Protein AF-F9WCV9-F1 (afdb_monomer)

InterPro domains:
  IPR029157 Centrosomal CEP44 domain [PF15007] (30-137)

Foldseek 3Di:
DDDDDDPCPPVVVVVVVVVVVLLVVLVVVLVVLLVVLPNDCVVVDDPVCLLLLALVVLLSLLLSLLSSLVVLVVVCCVVDVLQDSPDPSLSNQQNLQVCCCPVPVDHQPDDSVVSNHSHCSVSSSVSSVVSNVSSVVPDDPPPPPPPPPPPVPPPDDDDDDDDDDDDPVVVVVVVVVVVVVVVVVVVVVVVVVVD

Sequence (195 aa):
MHLLPYFYSEYSLRMLGDAITVNKIVFSILQQKLHAVGFDAWDTISEADVYSGHPHCYALFMRSILYGFPDVAAALLRKYPWFCIGGGDEALASSVFRILFQEYGYKPKINTLQFRAKKFAHLKANICLDMFDLLKQSIPRGGYGRGKTNYKAGRNSSLPQYASRGTMDDVGKLLDLRLSNLENRRRTLNHTVRG

Organism: Trypanosoma congolense (strain IL3000) (NCBI:txid1068625)

Nearest PDB structures (foldseek):
  7pt5-assembly1_A  TM=8.410E-01  e=1.223E-02  Homo sapiens

Mean predicted aligned error: 16.32 Å

Radius of gyration: 24.18 Å; Cα contacts (8 Å, |Δi|>4): 119; chains: 1; bounding box: 78×55×66 Å

pLDDT: mean 76.28, std 20.25, range [33.47, 95.88]

Secondary structure (DSSP, 8-state):
------SSSHHHHHHHHHHHHHHHHHHHHHHHHHHHTT--GGGGS-HHHHHTT-HHHHHHHHHHHHHHSHHHHHHHHHH-TT--SSS-HHHHHHHHHHHHHHHH----SS-HHHHHSTT-HHHHHHHHHHHHHHHHHTS-TT--S---------S--------S---HHHHHHHHHHHHHHHHHHHHHHHHHT--

Structure (mmCIF, N/CA/C/O backbone):
data_AF-F9WCV9-F1
#
_entry.id   AF-F9WCV9-F1
#
loop_
_atom_site.group_PDB
_atom_site.id
_atom_site.type_symbol
_atom_site.label_atom_id
_atom_site.label_alt_id
_atom_site.label_comp_id
_atom_site.label_asym_id
_atom_site.label_entity_id
_atom_site.label_seq_id
_atom_site.pdbx_PDB_ins_code
_atom_site.Cartn_x
_atom_site.Cartn_y
_atom_site.Cartn_z
_atom_site.occupancy
_atom_site.B_iso_or_equiv
_atom_site.auth_seq_id
_atom_site.auth_comp_id
_atom_site.auth_asym_id
_atom_site.auth_atom_id
_atom_site.pdbx_PDB_model_num
ATOM 1 N N . MET A 1 1 ? 32.807 18.722 -40.863 1.00 35.66 1 MET A N 1
ATOM 2 C CA . MET A 1 1 ? 33.467 17.524 -40.306 1.00 35.66 1 MET A CA 1
ATOM 3 C C . MET A 1 1 ? 33.026 17.373 -38.863 1.00 35.66 1 MET A C 1
ATOM 5 O O . MET A 1 1 ? 33.295 18.251 -38.056 1.00 35.66 1 MET A O 1
ATOM 9 N N . HIS A 1 2 ? 32.257 16.318 -38.600 1.00 46.06 2 HIS A N 1
ATOM 10 C CA . HIS A 1 2 ? 31.877 15.848 -37.269 1.00 46.06 2 HIS A CA 1
ATOM 11 C C . HIS A 1 2 ? 33.114 15.472 -36.455 1.00 46.06 2 HIS A C 1
ATOM 13 O O . HIS A 1 2 ? 34.025 14.908 -37.046 1.00 46.06 2 HIS A O 1
ATOM 19 N N . LEU A 1 3 ? 33.093 15.712 -35.137 1.00 42.00 3 LEU A N 1
ATOM 20 C CA . LEU A 1 3 ? 33.667 14.842 -34.098 1.00 42.00 3 LEU A CA 1
ATOM 21 C C . LEU A 1 3 ? 33.378 15.432 -32.703 1.00 42.00 3 LEU A C 1
ATOM 23 O O . LEU A 1 3 ? 34.125 16.260 -32.200 1.00 42.00 3 LEU A O 1
ATOM 27 N N . LEU A 1 4 ? 32.304 14.965 -32.065 1.00 36.03 4 LEU A N 1
ATOM 28 C CA . LEU A 1 4 ? 32.253 14.809 -30.608 1.00 36.03 4 LEU A CA 1
ATOM 29 C C . LEU A 1 4 ? 31.475 13.527 -30.303 1.00 36.03 4 LEU A C 1
ATOM 31 O O . LEU A 1 4 ? 30.244 13.557 -30.257 1.00 36.03 4 LEU A O 1
ATOM 35 N N . PRO A 1 5 ? 32.157 12.387 -30.132 1.00 52.00 5 PRO A N 1
ATOM 36 C CA . PRO A 1 5 ? 31.527 11.196 -29.610 1.00 52.00 5 PRO A CA 1
ATOM 37 C C . PRO A 1 5 ? 31.983 10.958 -28.153 1.00 52.00 5 PRO A C 1
ATOM 39 O O . PRO A 1 5 ? 33.123 11.227 -27.789 1.00 52.00 5 PRO A O 1
ATOM 42 N N . TYR A 1 6 ? 31.074 10.428 -27.332 1.00 43.56 6 TYR A N 1
ATOM 43 C CA . TYR A 1 6 ? 31.341 9.798 -26.027 1.00 43.56 6 TYR A CA 1
ATOM 44 C C . TYR A 1 6 ? 31.719 10.687 -24.825 1.00 43.56 6 TYR A C 1
ATOM 46 O O . TYR A 1 6 ? 32.795 10.557 -24.258 1.00 43.56 6 TYR A O 1
ATOM 54 N N . PHE A 1 7 ? 30.764 11.464 -24.304 1.00 39.28 7 PHE A N 1
ATOM 55 C CA . PHE A 1 7 ? 30.769 11.867 -22.880 1.00 39.28 7 PHE A CA 1
ATOM 56 C C . PHE A 1 7 ? 29.485 11.476 -22.127 1.00 39.28 7 PHE A C 1
ATOM 58 O O . PHE A 1 7 ? 29.200 11.992 -21.052 1.00 39.28 7 PHE A O 1
ATOM 65 N N . TYR A 1 8 ? 28.706 10.534 -22.669 1.00 46.03 8 TYR A N 1
ATOM 66 C CA . TYR A 1 8 ? 27.446 10.080 -22.061 1.00 46.03 8 TYR A CA 1
ATOM 67 C C . TYR A 1 8 ? 27.512 8.699 -21.383 1.00 46.03 8 TYR A C 1
ATOM 69 O O . TYR A 1 8 ? 26.492 8.218 -20.901 1.00 46.03 8 TYR A O 1
ATOM 77 N N . SER A 1 9 ? 28.680 8.047 -21.322 1.00 53.81 9 SER A N 1
ATOM 78 C CA . SER A 1 9 ? 28.742 6.618 -20.968 1.00 53.81 9 SER A CA 1
ATOM 79 C C . SER A 1 9 ? 28.932 6.343 -19.467 1.00 53.81 9 SER A C 1
ATOM 81 O O . SER A 1 9 ? 28.134 5.628 -18.873 1.00 53.81 9 SER A O 1
ATOM 83 N N . GLU A 1 10 ? 29.909 6.944 -18.782 1.00 42.50 10 GLU A N 1
ATOM 84 C CA . GLU A 1 10 ? 30.238 6.495 -17.413 1.00 42.50 10 GLU A CA 1
ATOM 85 C C . GLU A 1 10 ? 29.375 7.112 -16.304 1.00 42.50 10 GLU A C 1
ATOM 87 O O . GLU A 1 10 ? 28.982 6.413 -15.371 1.00 42.50 10 GLU A O 1
ATOM 92 N N . TYR A 1 11 ? 29.024 8.397 -16.402 1.00 44.81 11 TYR A N 1
ATOM 93 C CA . TYR A 1 11 ? 28.158 9.047 -15.410 1.00 44.81 11 TYR A CA 1
ATOM 94 C C . TYR A 1 11 ? 26.730 8.505 -15.457 1.00 44.81 11 TYR A C 1
ATOM 96 O O . TYR A 1 11 ? 26.113 8.308 -14.414 1.00 44.81 11 TYR A O 1
ATOM 104 N N . SER A 1 12 ? 26.218 8.213 -16.657 1.00 49.91 12 SER A N 1
ATOM 105 C CA . SER A 1 12 ? 24.895 7.610 -16.814 1.00 49.91 12 SER A CA 1
ATOM 106 C C . SER A 1 12 ? 24.874 6.192 -16.244 1.00 49.91 12 SER A C 1
ATOM 108 O O . SER A 1 12 ? 23.959 5.874 -15.495 1.00 49.91 12 SER A O 1
ATOM 110 N N . LEU A 1 13 ? 25.914 5.381 -16.486 1.00 49.03 13 LEU A N 1
ATOM 111 C CA . LEU A 1 13 ? 26.029 4.022 -15.941 1.00 49.03 13 LEU A CA 1
ATOM 112 C C . LEU A 1 13 ? 26.216 3.987 -14.418 1.00 49.03 13 LEU A C 1
ATOM 114 O O . LEU A 1 13 ? 25.624 3.127 -13.770 1.00 49.03 13 LEU A O 1
ATOM 118 N N . ARG A 1 14 ? 26.978 4.919 -13.828 1.00 51.25 14 ARG A N 1
ATOM 119 C CA . ARG A 1 14 ? 27.101 5.037 -12.361 1.00 51.25 14 ARG A CA 1
ATOM 120 C C . ARG A 1 14 ? 25.789 5.475 -11.720 1.00 51.25 14 ARG A C 1
ATOM 122 O O . ARG A 1 14 ? 25.336 4.821 -10.795 1.00 51.25 14 ARG A O 1
ATOM 129 N N . MET A 1 15 ? 25.115 6.480 -12.281 1.00 50.50 15 MET A N 1
ATOM 130 C CA . MET A 1 15 ? 23.785 6.906 -11.821 1.00 50.50 15 MET A CA 1
ATOM 131 C C . MET A 1 15 ? 22.734 5.797 -11.993 1.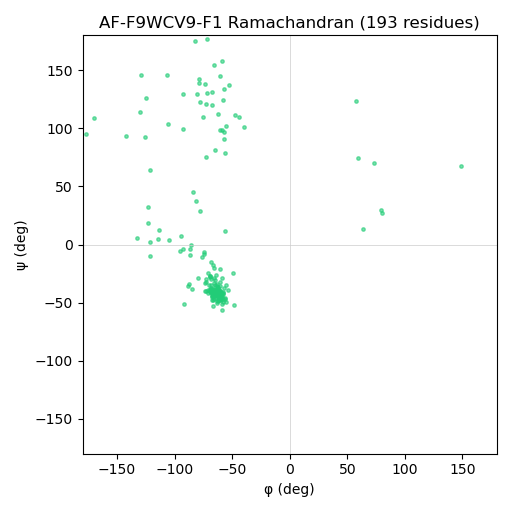00 50.50 15 MET A C 1
ATOM 133 O O . MET A 1 15 ? 21.843 5.654 -11.157 1.00 50.50 15 MET A O 1
ATOM 137 N N . LEU A 1 16 ? 22.846 4.979 -13.048 1.00 54.47 16 LEU A N 1
ATOM 138 C CA . LEU A 1 16 ? 22.013 3.792 -13.248 1.00 54.47 16 LEU A CA 1
ATOM 139 C C . LEU A 1 16 ? 22.322 2.716 -12.195 1.00 54.47 16 LEU A C 1
ATOM 141 O O . LEU A 1 16 ? 21.401 2.139 -11.624 1.00 54.47 16 LEU A O 1
ATOM 145 N N . GLY A 1 17 ? 23.604 2.468 -11.913 1.00 57.41 17 GLY A N 1
ATOM 146 C CA . GLY A 1 17 ? 24.070 1.535 -10.885 1.00 57.41 17 GLY A CA 1
ATOM 147 C C . GLY A 1 17 ? 23.635 1.945 -9.479 1.00 57.41 17 GLY A C 1
ATOM 148 O O . GLY A 1 17 ? 23.141 1.110 -8.718 1.00 57.41 17 GLY A O 1
ATOM 149 N N . ASP A 1 18 ? 23.709 3.236 -9.168 1.00 59.69 18 ASP A N 1
ATOM 150 C CA . ASP A 1 18 ? 23.245 3.815 -7.909 1.00 59.69 18 ASP A CA 1
ATOM 151 C C . ASP A 1 18 ? 21.720 3.716 -7.798 1.00 59.69 18 ASP A C 1
ATOM 153 O O . ASP A 1 18 ? 21.201 3.261 -6.780 1.00 59.69 18 ASP A O 1
ATOM 157 N N . ALA A 1 19 ? 20.978 4.025 -8.867 1.00 59.12 19 ALA A N 1
ATOM 158 C CA . ALA A 1 19 ? 19.522 3.885 -8.891 1.00 59.12 19 ALA A CA 1
ATOM 159 C C . ALA A 1 19 ? 19.061 2.422 -8.736 1.00 59.12 19 ALA A C 1
ATOM 161 O O . ALA A 1 19 ? 18.084 2.147 -8.034 1.00 59.12 19 ALA A O 1
ATOM 162 N N . ILE A 1 20 ? 19.764 1.466 -9.352 1.00 65.06 20 ILE A N 1
ATOM 163 C CA . ILE A 1 20 ? 19.496 0.028 -9.194 1.00 65.06 20 ILE A CA 1
ATOM 164 C C . ILE A 1 20 ? 19.788 -0.412 -7.754 1.00 65.06 20 ILE A C 1
ATOM 166 O O . ILE A 1 20 ? 18.984 -1.127 -7.154 1.00 65.06 20 ILE A O 1
ATOM 170 N N . THR A 1 21 ? 20.896 0.045 -7.171 1.00 65.25 21 THR A N 1
ATOM 171 C CA . THR A 1 21 ? 21.290 -0.292 -5.795 1.00 65.25 21 THR A CA 1
ATOM 172 C C . THR A 1 21 ? 20.306 0.282 -4.775 1.00 65.25 21 THR A C 1
ATOM 174 O O . THR A 1 21 ? 19.831 -0.441 -3.899 1.00 65.25 21 THR A O 1
ATOM 177 N N . VAL A 1 22 ? 19.897 1.541 -4.941 1.00 65.12 22 VAL A N 1
ATOM 178 C CA . VAL A 1 22 ? 18.872 2.191 -4.109 1.00 65.12 22 VAL A CA 1
ATOM 179 C C . VAL A 1 22 ? 17.532 1.455 -4.210 1.00 65.12 22 VAL A C 1
ATOM 181 O O . VAL A 1 22 ? 16.878 1.227 -3.193 1.00 65.12 22 VAL A O 1
ATOM 184 N N . ASN A 1 23 ? 17.136 1.006 -5.404 1.00 73.69 23 ASN A N 1
ATOM 185 C CA . ASN A 1 23 ? 15.920 0.207 -5.579 1.00 73.69 23 ASN A CA 1
ATOM 186 C C . ASN A 1 23 ? 15.976 -1.141 -4.857 1.00 73.69 23 ASN A C 1
ATOM 188 O O . ASN A 1 23 ? 14.980 -1.551 -4.259 1.00 73.69 23 ASN A O 1
ATOM 192 N N . LYS A 1 24 ? 17.132 -1.811 -4.863 1.00 79.81 24 LYS A N 1
ATOM 193 C CA . LYS A 1 24 ? 17.327 -3.067 -4.129 1.00 79.81 24 LYS A CA 1
ATOM 194 C C . LYS A 1 24 ? 17.268 -2.867 -2.615 1.00 79.81 24 LYS A C 1
ATOM 196 O O . LYS A 1 24 ? 16.629 -3.663 -1.935 1.00 79.81 24 LYS A O 1
ATOM 201 N N . ILE A 1 25 ? 17.865 -1.793 -2.093 1.00 84.00 25 ILE A N 1
ATOM 202 C CA . ILE A 1 25 ? 17.813 -1.465 -0.658 1.00 84.00 25 ILE A CA 1
ATOM 203 C C . ILE A 1 25 ? 16.369 -1.194 -0.221 1.00 84.00 25 ILE A C 1
ATOM 205 O O . ILE A 1 25 ? 15.891 -1.804 0.734 1.00 84.00 25 ILE A O 1
ATOM 209 N N . VAL A 1 26 ? 15.651 -0.330 -0.945 1.00 86.69 26 VAL A N 1
ATOM 210 C CA . VAL A 1 26 ? 14.244 -0.008 -0.651 1.00 86.69 26 VAL A CA 1
ATOM 211 C C . VAL A 1 26 ? 13.377 -1.264 -0.683 1.00 86.69 26 VAL A C 1
ATOM 213 O O . VAL A 1 26 ? 12.543 -1.459 0.202 1.00 86.69 26 VAL A O 1
ATOM 216 N N . PHE A 1 27 ? 13.590 -2.139 -1.667 1.00 86.19 27 PHE A N 1
ATOM 217 C CA . PHE A 1 27 ? 12.846 -3.387 -1.755 1.00 86.19 27 PHE A CA 1
ATOM 218 C C . PHE A 1 27 ? 13.176 -4.357 -0.613 1.00 86.19 27 PHE A C 1
ATOM 220 O O . PHE A 1 27 ? 12.259 -4.921 -0.031 1.00 86.19 27 PHE A O 1
ATOM 227 N N . SER A 1 28 ? 14.447 -4.490 -0.227 1.00 88.12 28 SER A N 1
ATOM 228 C CA . SER A 1 28 ? 14.854 -5.319 0.917 1.00 88.12 28 SER A CA 1
ATOM 229 C C . SER A 1 28 ? 14.178 -4.867 2.218 1.00 88.12 28 SER A C 1
ATOM 231 O O . SER A 1 28 ? 13.605 -5.679 2.947 1.00 88.12 28 SER A O 1
ATOM 233 N N . ILE A 1 29 ? 14.137 -3.554 2.470 1.00 91.00 29 ILE A N 1
ATOM 234 C CA . ILE A 1 29 ? 13.427 -2.986 3.627 1.00 91.00 29 ILE A CA 1
ATOM 235 C C . ILE A 1 29 ? 11.924 -3.282 3.531 1.00 91.00 29 ILE A C 1
ATOM 237 O O . ILE A 1 29 ? 11.297 -3.664 4.521 1.00 91.00 29 ILE A O 1
ATOM 241 N N . LEU A 1 30 ? 11.331 -3.128 2.343 1.00 91.75 30 LEU A N 1
ATOM 242 C CA . LEU A 1 30 ? 9.914 -3.411 2.128 1.00 91.75 30 LEU A CA 1
ATOM 243 C C . LEU A 1 30 ? 9.597 -4.887 2.378 1.00 91.75 30 LEU A C 1
ATOM 245 O O . LEU A 1 30 ? 8.629 -5.182 3.069 1.00 91.75 30 LEU A O 1
ATOM 249 N N . GLN A 1 31 ? 10.433 -5.800 1.892 1.00 91.12 31 GLN A N 1
ATOM 250 C CA . GLN A 1 31 ? 10.301 -7.236 2.110 1.00 91.12 31 GLN A CA 1
ATOM 251 C C . GLN A 1 31 ? 10.371 -7.593 3.600 1.00 91.12 31 GLN A C 1
ATOM 253 O O . GLN A 1 31 ? 9.529 -8.348 4.081 1.00 91.12 31 GLN A O 1
ATOM 258 N N . GLN A 1 32 ? 11.302 -7.003 4.359 1.00 91.25 32 GLN A N 1
ATOM 259 C CA . GLN A 1 32 ? 11.374 -7.191 5.814 1.00 91.25 32 GLN A CA 1
ATOM 260 C C . GLN A 1 32 ? 10.092 -6.729 6.520 1.00 91.25 32 GLN A C 1
ATOM 262 O O . GLN A 1 32 ? 9.566 -7.433 7.384 1.00 91.25 32 GLN A O 1
ATOM 267 N N . LYS A 1 33 ? 9.560 -5.561 6.143 1.00 92.12 33 LYS A N 1
ATOM 268 C CA . LYS A 1 33 ? 8.309 -5.041 6.712 1.00 92.12 33 LYS A CA 1
ATOM 269 C C . LYS A 1 33 ? 7.102 -5.889 6.322 1.00 92.12 33 LYS A C 1
ATOM 271 O O . LYS A 1 33 ? 6.268 -6.162 7.177 1.00 92.12 33 LYS A O 1
ATOM 276 N N . LEU A 1 34 ? 7.029 -6.339 5.070 1.00 92.19 34 LEU A N 1
ATOM 277 C CA . LEU A 1 34 ? 5.986 -7.242 4.580 1.00 92.19 34 LEU A CA 1
ATOM 278 C C . LEU A 1 34 ? 6.011 -8.578 5.323 1.00 92.19 34 LEU A C 1
ATOM 280 O O . LEU A 1 34 ? 4.970 -9.053 5.766 1.00 92.19 34 LEU A O 1
ATOM 284 N N . HIS A 1 35 ? 7.195 -9.139 5.556 1.00 90.69 35 HIS A N 1
ATOM 285 C CA . HIS A 1 35 ? 7.345 -10.328 6.387 1.00 90.69 35 HIS A CA 1
ATOM 286 C C . HIS A 1 35 ? 6.874 -10.075 7.830 1.00 90.69 35 HIS A C 1
ATOM 288 O O . HIS A 1 35 ? 6.205 -10.918 8.423 1.00 90.69 35 HIS A O 1
ATOM 294 N N . ALA A 1 36 ? 7.154 -8.894 8.396 1.00 89.06 36 ALA A N 1
ATOM 295 C CA . ALA A 1 36 ? 6.700 -8.534 9.742 1.00 89.06 36 ALA A CA 1
ATOM 296 C C . ALA A 1 36 ? 5.166 -8.443 9.876 1.00 89.06 36 ALA A C 1
ATOM 298 O O . ALA A 1 36 ? 4.651 -8.662 10.970 1.00 89.06 36 ALA A O 1
ATOM 299 N N . VAL A 1 37 ? 4.442 -8.156 8.788 1.00 89.81 37 VAL A N 1
ATOM 300 C CA . VAL A 1 37 ? 2.964 -8.196 8.741 1.00 89.81 37 VAL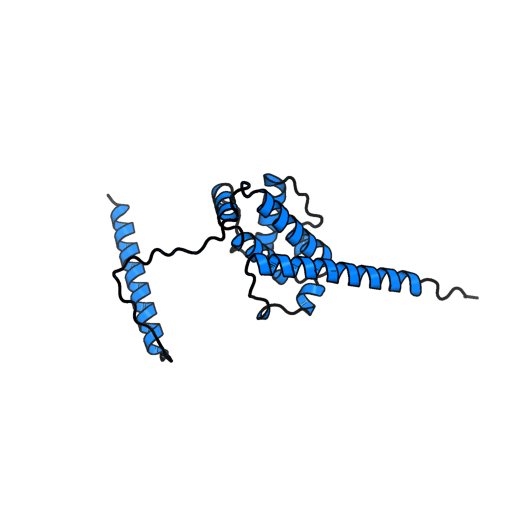 A CA 1
ATOM 301 C C . VAL A 1 37 ? 2.405 -9.526 8.231 1.00 89.81 37 VAL A C 1
ATOM 303 O O . VAL A 1 37 ? 1.196 -9.648 8.064 1.00 89.81 37 VAL A O 1
ATOM 306 N N . GLY A 1 38 ? 3.258 -10.534 8.024 1.00 88.69 38 GLY A N 1
ATOM 307 C CA . GLY A 1 38 ? 2.843 -11.885 7.646 1.00 88.69 38 GLY A CA 1
ATOM 308 C C . GLY A 1 38 ? 2.528 -12.066 6.162 1.00 88.69 38 GLY A C 1
ATOM 309 O O . GLY A 1 38 ? 1.725 -12.926 5.824 1.00 88.69 38 GLY A O 1
ATOM 310 N N . PHE A 1 39 ? 3.127 -11.270 5.272 1.00 90.31 39 PHE A N 1
ATOM 311 C CA . PHE A 1 39 ? 2.968 -11.469 3.833 1.00 90.31 39 PHE A CA 1
ATOM 312 C C . PHE A 1 39 ? 3.633 -12.774 3.366 1.00 90.31 39 PHE A C 1
ATOM 314 O O . PHE A 1 39 ? 4.850 -12.935 3.495 1.00 90.31 39 PHE A O 1
ATOM 321 N N . ASP A 1 40 ? 2.831 -13.670 2.793 1.00 87.00 40 ASP A N 1
ATOM 322 C CA . ASP A 1 40 ? 3.199 -15.032 2.392 1.00 87.00 40 ASP A CA 1
ATOM 323 C C . ASP A 1 40 ? 2.994 -15.319 0.894 1.00 87.00 40 ASP A C 1
ATOM 325 O O . ASP A 1 40 ? 3.498 -16.314 0.383 1.00 87.00 40 ASP A O 1
ATOM 329 N N . ALA A 1 41 ? 2.338 -14.426 0.149 1.00 85.75 41 ALA A N 1
ATOM 330 C CA . ALA A 1 41 ? 2.015 -14.623 -1.266 1.00 85.75 41 ALA A CA 1
ATOM 331 C C . ALA A 1 41 ? 3.200 -14.379 -2.229 1.00 85.75 41 ALA A C 1
ATOM 333 O O . ALA A 1 41 ? 2.994 -13.996 -3.385 1.00 85.75 41 ALA A O 1
ATOM 334 N N . TRP A 1 42 ? 4.439 -14.596 -1.780 1.00 85.94 42 TRP A N 1
ATOM 335 C CA . TRP A 1 42 ? 5.642 -14.436 -2.606 1.00 85.94 42 TRP A CA 1
ATOM 336 C C . TRP A 1 42 ? 5.635 -15.362 -3.827 1.00 85.94 42 TRP A C 1
ATOM 338 O O . TRP A 1 42 ? 6.063 -14.941 -4.894 1.00 85.94 42 TRP A O 1
ATOM 348 N N . ASP A 1 43 ? 5.044 -16.554 -3.714 1.00 85.88 43 ASP A N 1
ATOM 349 C CA . ASP A 1 43 ? 4.929 -17.519 -4.820 1.00 85.88 43 ASP A CA 1
ATOM 350 C C . ASP A 1 43 ? 4.022 -17.034 -5.964 1.00 85.88 43 ASP A C 1
ATOM 352 O O . ASP A 1 43 ? 4.072 -17.552 -7.078 1.00 85.88 43 ASP A O 1
ATOM 356 N N . THR A 1 44 ? 3.180 -16.029 -5.703 1.00 84.56 44 THR A N 1
ATOM 357 C CA . THR A 1 44 ? 2.262 -15.454 -6.701 1.00 84.56 44 THR A CA 1
ATOM 358 C C . THR A 1 44 ? 2.854 -14.251 -7.434 1.00 84.56 44 THR A C 1
ATOM 360 O O . THR A 1 44 ? 2.223 -13.707 -8.341 1.00 84.56 44 THR A O 1
ATOM 363 N N . ILE A 1 45 ? 4.058 -13.815 -7.047 1.00 88.56 45 ILE A N 1
ATOM 364 C CA . ILE A 1 45 ? 4.694 -12.601 -7.549 1.00 88.56 45 ILE A CA 1
ATOM 365 C C . ILE A 1 45 ? 6.075 -12.930 -8.117 1.00 88.56 45 ILE A C 1
ATOM 367 O O . ILE A 1 45 ? 6.944 -13.450 -7.426 1.00 88.56 45 ILE A O 1
ATOM 371 N N . SER A 1 46 ? 6.315 -12.538 -9.368 1.00 88.00 46 SER A N 1
ATOM 372 C CA . SER A 1 46 ? 7.652 -12.596 -9.958 1.00 88.00 46 SER A CA 1
ATOM 373 C C . SER A 1 46 ? 8.515 -11.419 -9.499 1.00 88.00 46 SER A C 1
ATOM 375 O O . SER A 1 46 ? 8.071 -10.268 -9.498 1.00 88.00 46 SER A O 1
ATOM 377 N N . GLU A 1 47 ? 9.788 -11.681 -9.201 1.00 86.44 47 GLU A N 1
ATOM 378 C CA . GLU A 1 47 ? 10.798 -10.649 -8.935 1.00 86.44 47 GLU A CA 1
ATOM 379 C C . GLU A 1 47 ? 10.870 -9.621 -10.084 1.00 86.44 47 GLU A C 1
ATOM 381 O O . GLU A 1 47 ? 10.938 -8.410 -9.852 1.00 86.44 47 GLU A O 1
ATOM 386 N N . ALA A 1 48 ? 10.747 -10.082 -11.334 1.00 87.19 48 ALA A N 1
ATOM 387 C CA . ALA A 1 48 ? 10.729 -9.215 -12.511 1.00 87.19 48 ALA A CA 1
ATOM 388 C C . ALA A 1 48 ? 9.505 -8.280 -12.538 1.00 87.19 48 ALA A C 1
ATOM 390 O O . ALA A 1 48 ? 9.616 -7.115 -12.931 1.00 87.19 48 ALA A O 1
ATOM 391 N N . ASP A 1 49 ? 8.340 -8.749 -12.083 1.00 88.19 49 ASP A N 1
ATOM 392 C CA . ASP A 1 49 ? 7.131 -7.924 -11.992 1.00 88.19 49 ASP A CA 1
ATOM 393 C C . ASP A 1 49 ? 7.253 -6.863 -10.897 1.00 88.19 49 ASP A C 1
ATOM 395 O O . ASP A 1 49 ? 6.804 -5.726 -11.072 1.00 88.19 49 ASP A O 1
ATOM 399 N N . VAL A 1 50 ? 7.935 -7.185 -9.799 1.00 88.69 50 VAL A N 1
ATOM 400 C CA . VAL A 1 50 ? 8.211 -6.207 -8.746 1.00 88.69 50 VAL A CA 1
ATOM 401 C C . VAL A 1 50 ? 9.156 -5.122 -9.246 1.00 88.69 50 VAL A C 1
ATOM 403 O O . VAL A 1 50 ? 8.812 -3.940 -9.182 1.00 88.69 50 VAL A O 1
ATOM 406 N N . TYR A 1 51 ? 10.308 -5.490 -9.810 1.00 88.19 51 TYR A N 1
ATOM 407 C CA . TYR A 1 51 ? 11.280 -4.500 -10.287 1.00 88.19 51 TYR A CA 1
ATOM 408 C C . TYR A 1 51 ? 10.792 -3.705 -11.499 1.00 88.19 51 TYR A C 1
ATOM 410 O O . TYR A 1 51 ? 11.123 -2.525 -11.626 1.00 88.19 51 TYR A O 1
ATOM 418 N N . SER A 1 52 ? 9.946 -4.294 -12.348 1.00 87.62 52 SER A N 1
ATOM 419 C CA . SER A 1 52 ? 9.262 -3.556 -13.417 1.00 87.62 52 SER A CA 1
ATOM 420 C C . SER A 1 52 ? 8.127 -2.671 -12.899 1.00 87.62 52 SER A C 1
ATOM 422 O O . SER A 1 52 ? 7.562 -1.883 -13.646 1.00 87.62 52 SER A O 1
ATOM 424 N N . GLY A 1 53 ? 7.772 -2.727 -11.617 1.00 89.00 53 GLY A N 1
ATOM 425 C CA . GLY A 1 53 ? 6.772 -1.828 -11.063 1.00 89.00 53 GLY A CA 1
ATOM 426 C C . GLY A 1 53 ? 5.340 -2.245 -11.379 1.00 89.00 53 GLY A C 1
ATOM 427 O O . GLY A 1 53 ? 4.487 -1.363 -11.509 1.00 89.00 53 GLY A O 1
ATOM 428 N N . HIS A 1 54 ? 5.050 -3.535 -11.544 1.00 93.19 54 HIS A N 1
ATOM 429 C CA . HIS A 1 54 ? 3.711 -4.021 -11.866 1.00 93.19 54 HIS A CA 1
ATOM 430 C C . HIS A 1 54 ? 2.691 -3.589 -10.792 1.00 93.19 54 HIS A C 1
ATOM 432 O O . HIS A 1 54 ? 2.893 -3.879 -9.614 1.00 93.19 54 HIS A O 1
ATOM 438 N N . PRO A 1 55 ? 1.589 -2.889 -11.141 1.00 93.00 55 PRO A N 1
ATOM 439 C CA . PRO A 1 55 ? 0.652 -2.327 -10.155 1.00 93.00 55 PRO A CA 1
ATOM 440 C C . PRO A 1 55 ? 0.071 -3.376 -9.201 1.00 93.00 55 PRO A C 1
ATOM 442 O O . PRO A 1 55 ? -0.066 -3.101 -8.012 1.00 93.00 55 PRO A O 1
ATOM 445 N N . HIS A 1 56 ? -0.203 -4.577 -9.715 1.00 93.69 56 HIS A N 1
ATOM 446 C CA . HIS A 1 56 ? -0.747 -5.687 -8.936 1.00 93.69 56 HIS A CA 1
ATOM 447 C C . HIS A 1 56 ? 0.111 -6.050 -7.715 1.00 93.69 56 HIS A C 1
ATOM 449 O O . HIS A 1 56 ? -0.415 -6.150 -6.610 1.00 93.69 56 HIS A O 1
ATOM 455 N N . CYS A 1 57 ? 1.435 -6.149 -7.873 1.00 94.12 57 CYS A N 1
ATOM 456 C CA . CYS A 1 57 ? 2.344 -6.501 -6.778 1.00 94.12 57 CYS A CA 1
ATOM 457 C C . CYS A 1 57 ? 2.245 -5.494 -5.628 1.00 94.12 57 CYS A C 1
ATOM 459 O O . CYS A 1 57 ? 2.077 -5.862 -4.470 1.00 94.12 57 CYS A O 1
ATOM 461 N N . TYR A 1 58 ? 2.260 -4.201 -5.951 1.00 94.75 58 TYR A N 1
ATOM 462 C CA . TYR A 1 58 ? 2.176 -3.146 -4.941 1.00 94.75 58 TYR A CA 1
ATOM 463 C C . TYR A 1 58 ? 0.782 -3.023 -4.328 1.00 94.75 58 TYR A C 1
ATOM 465 O O . TYR A 1 58 ? 0.664 -2.668 -3.159 1.00 94.75 58 TYR A O 1
ATOM 473 N N . ALA A 1 59 ? -0.272 -3.354 -5.074 1.00 95.19 59 ALA A N 1
ATOM 474 C CA . ALA A 1 59 ? -1.611 -3.463 -4.512 1.00 95.19 59 ALA A CA 1
ATOM 475 C C . ALA A 1 59 ? -1.701 -4.628 -3.510 1.00 95.19 59 ALA A C 1
ATOM 477 O O . ALA A 1 59 ? -2.249 -4.454 -2.423 1.00 95.19 59 ALA A O 1
ATOM 478 N N . LEU A 1 60 ? -1.111 -5.790 -3.815 1.00 94.44 60 LEU A N 1
ATOM 479 C CA . LEU A 1 60 ? -0.995 -6.902 -2.862 1.00 94.44 60 LEU A CA 1
ATOM 480 C C . LEU A 1 60 ? -0.213 -6.495 -1.609 1.00 94.44 60 LEU A C 1
ATOM 482 O O . LEU A 1 60 ? -0.660 -6.775 -0.496 1.00 94.44 60 LEU A O 1
ATOM 486 N N . PHE A 1 61 ? 0.894 -5.765 -1.763 1.00 95.56 61 PHE A N 1
ATOM 487 C CA . PHE A 1 61 ? 1.657 -5.240 -0.629 1.00 95.56 61 PHE A CA 1
ATOM 488 C C . PHE A 1 61 ? 0.808 -4.308 0.244 1.00 95.56 61 PHE A C 1
ATOM 490 O O . PHE A 1 61 ? 0.761 -4.491 1.457 1.00 95.56 61 PHE A O 1
ATOM 497 N N . MET A 1 62 ? 0.066 -3.368 -0.353 1.00 95.88 62 MET A N 1
ATOM 498 C CA . MET A 1 62 ? -0.844 -2.480 0.384 1.00 95.88 62 MET A CA 1
ATOM 499 C C . MET A 1 62 ? -1.929 -3.249 1.144 1.00 95.88 62 MET A C 1
ATOM 501 O O . MET A 1 62 ? -2.187 -2.937 2.306 1.00 95.88 62 MET A O 1
ATOM 505 N N . ARG A 1 63 ? -2.550 -4.267 0.527 1.00 94.81 63 ARG A N 1
ATOM 506 C CA . ARG A 1 63 ? -3.543 -5.119 1.212 1.00 94.81 63 ARG A CA 1
ATOM 507 C C . ARG A 1 63 ? -2.926 -5.822 2.410 1.00 94.81 63 ARG A C 1
ATOM 509 O O . ARG A 1 63 ? -3.491 -5.791 3.495 1.00 94.81 63 ARG A O 1
ATOM 516 N N . SER A 1 64 ? -1.749 -6.398 2.218 1.00 94.31 64 SER A N 1
ATOM 517 C CA . SER A 1 64 ? -1.039 -7.148 3.255 1.00 94.31 64 SER A CA 1
ATOM 518 C C . SER A 1 64 ? -0.644 -6.255 4.424 1.00 94.31 64 SER A C 1
ATOM 520 O O . SER A 1 64 ? -0.838 -6.621 5.577 1.00 94.31 64 SER A O 1
ATOM 522 N N . ILE A 1 65 ? -0.188 -5.034 4.135 1.00 95.38 65 ILE A N 1
ATOM 523 C CA . IL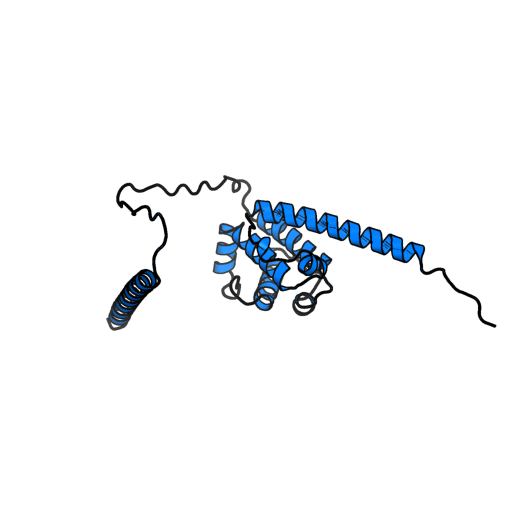E A 1 65 ? 0.075 -4.015 5.153 1.00 95.38 65 ILE A CA 1
ATOM 524 C C . ILE A 1 65 ? -1.207 -3.690 5.933 1.00 95.38 65 ILE A C 1
ATOM 526 O O . ILE A 1 65 ? -1.179 -3.696 7.158 1.00 95.38 65 ILE A O 1
ATOM 530 N N . LEU A 1 66 ? -2.341 -3.459 5.261 1.00 94.38 66 LEU A N 1
ATOM 531 C CA . LEU A 1 66 ? -3.617 -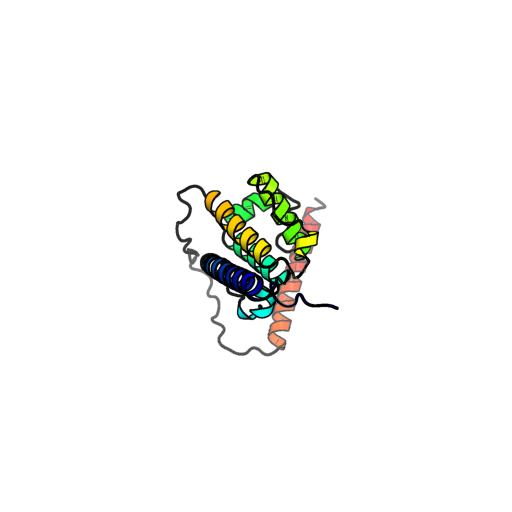3.190 5.942 1.00 94.38 66 LEU A CA 1
ATOM 532 C C . LEU A 1 66 ? -4.075 -4.366 6.808 1.00 94.38 66 LEU A C 1
ATOM 534 O O . LEU A 1 66 ? -4.515 -4.152 7.935 1.00 94.38 66 LEU A O 1
ATOM 538 N N . TYR A 1 67 ? -3.949 -5.597 6.311 1.00 92.50 67 TYR A N 1
ATOM 539 C CA . TYR A 1 67 ? -4.279 -6.800 7.078 1.00 92.50 67 TYR A CA 1
ATOM 540 C C . TYR A 1 67 ? -3.347 -7.016 8.273 1.00 92.50 67 TYR A C 1
ATOM 542 O O . TYR A 1 67 ? -3.791 -7.529 9.297 1.00 92.50 67 TYR A O 1
ATOM 550 N N . GLY A 1 68 ? -2.099 -6.554 8.183 1.00 91.62 68 GLY A N 1
ATOM 551 C CA . GLY A 1 68 ? -1.151 -6.522 9.293 1.00 91.62 68 GLY A CA 1
ATOM 552 C C . GLY A 1 68 ? -1.527 -5.574 10.433 1.00 91.62 68 GLY A C 1
ATOM 553 O O . GLY A 1 68 ? -1.051 -5.749 11.554 1.00 91.62 68 GLY A O 1
ATOM 554 N N . PHE A 1 69 ? -2.399 -4.594 10.176 1.00 91.88 69 PHE A N 1
ATOM 555 C CA . PHE A 1 69 ? -2.891 -3.632 11.166 1.00 91.88 69 PHE A CA 1
ATOM 556 C C . PHE A 1 69 ? -4.424 -3.700 11.280 1.00 91.88 69 PHE A C 1
ATOM 558 O O . PHE A 1 69 ? -5.108 -2.719 10.972 1.00 91.88 69 PHE A O 1
ATOM 565 N N . PRO A 1 70 ? -4.994 -4.837 11.724 1.00 91.31 70 PRO A N 1
ATOM 566 C CA . PRO A 1 70 ? -6.428 -5.102 11.618 1.00 91.31 70 PRO A CA 1
ATOM 567 C C . PRO A 1 70 ? -7.284 -4.101 12.402 1.00 91.31 70 PRO A C 1
ATOM 569 O O . PRO A 1 70 ? -8.329 -3.683 11.909 1.00 91.31 70 PRO A O 1
ATOM 572 N N . ASP A 1 71 ? -6.836 -3.664 13.581 1.00 91.38 71 ASP A N 1
ATOM 573 C CA . ASP A 1 71 ? -7.572 -2.695 14.401 1.00 91.38 71 ASP A CA 1
ATOM 574 C C . ASP A 1 71 ? -7.633 -1.314 13.738 1.00 91.38 71 ASP A C 1
ATOM 576 O O . ASP A 1 71 ? -8.696 -0.691 13.676 1.00 91.38 71 ASP A O 1
ATOM 580 N N . VAL A 1 72 ? -6.503 -0.862 13.181 1.00 92.19 72 VAL A N 1
ATOM 581 C CA . VAL A 1 72 ? -6.411 0.407 12.450 1.00 92.19 72 VAL A CA 1
ATOM 582 C C . VAL A 1 72 ? -7.240 0.325 11.171 1.00 92.19 72 VAL A C 1
ATOM 584 O O . VAL A 1 72 ? -8.070 1.194 10.918 1.00 92.19 72 VAL A O 1
ATOM 587 N N . ALA A 1 73 ? -7.090 -0.749 10.392 1.00 91.88 73 ALA A N 1
ATOM 588 C CA . ALA A 1 73 ? -7.862 -0.964 9.174 1.00 91.88 73 ALA A CA 1
ATOM 589 C C . ALA A 1 73 ? -9.373 -1.015 9.455 1.00 91.88 73 ALA A C 1
ATOM 591 O O . ALA A 1 73 ? -10.153 -0.394 8.735 1.00 91.88 73 ALA A O 1
ATOM 592 N N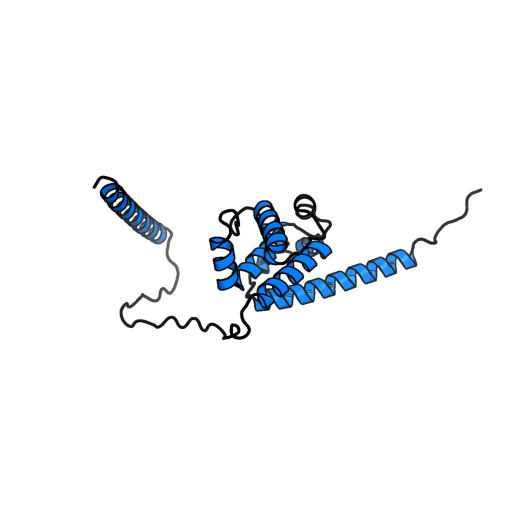 . ALA A 1 74 ? -9.801 -1.682 10.531 1.00 92.00 74 ALA A N 1
ATOM 593 C CA . ALA A 1 74 ? -11.201 -1.721 10.941 1.00 92.00 74 ALA A CA 1
ATOM 594 C C . ALA A 1 74 ? -11.719 -0.341 11.373 1.00 92.00 74 ALA A C 1
ATOM 596 O O . ALA A 1 74 ? -12.852 0.016 11.049 1.00 92.00 74 ALA A O 1
ATOM 597 N N . ALA A 1 75 ? -10.915 0.454 12.085 1.00 92.69 75 ALA A N 1
ATOM 598 C CA . ALA A 1 75 ? -11.273 1.828 12.433 1.00 92.69 75 ALA A CA 1
ATOM 599 C C . ALA A 1 75 ? -11.434 2.705 11.180 1.00 92.69 75 ALA A C 1
ATOM 601 O O . ALA A 1 75 ? -12.431 3.418 11.057 1.00 92.69 75 ALA A O 1
ATOM 602 N N . LEU A 1 76 ? -10.514 2.589 10.218 1.00 93.12 76 LEU A N 1
ATOM 603 C CA . LEU A 1 76 ? -10.578 3.298 8.939 1.00 93.12 76 LEU A CA 1
ATOM 604 C C . LEU A 1 76 ? -11.815 2.899 8.127 1.00 93.12 76 LEU A C 1
ATOM 606 O O . LEU A 1 76 ? -12.520 3.776 7.638 1.00 93.12 76 LEU A O 1
ATOM 610 N N . LEU A 1 77 ? -12.129 1.603 8.037 1.00 92.81 77 LEU A N 1
ATOM 611 C CA . LEU A 1 77 ? -13.325 1.105 7.344 1.00 92.81 77 LEU A CA 1
ATOM 612 C C . LEU A 1 77 ? -14.629 1.607 7.982 1.00 92.81 77 LEU A C 1
ATOM 614 O O . LEU A 1 77 ? -15.581 1.911 7.269 1.00 92.81 77 LEU A O 1
ATOM 618 N N . ARG A 1 78 ? -14.681 1.729 9.316 1.00 92.94 78 ARG A N 1
ATOM 619 C CA . ARG A 1 78 ? -15.845 2.299 10.019 1.00 92.94 78 ARG A CA 1
ATOM 620 C C . ARG A 1 78 ? -15.975 3.805 9.796 1.00 92.94 78 ARG A C 1
ATOM 622 O O . ARG A 1 78 ? -17.088 4.301 9.656 1.00 92.94 78 ARG A O 1
ATOM 629 N N . LYS A 1 79 ? -14.852 4.527 9.775 1.00 94.38 79 LYS A N 1
ATOM 630 C CA . LYS A 1 79 ? -14.813 5.984 9.580 1.00 94.38 79 LYS A CA 1
ATOM 631 C C . LYS A 1 79 ? -15.103 6.385 8.130 1.00 94.38 79 LYS A C 1
ATOM 633 O O . LYS A 1 79 ? -15.710 7.426 7.895 1.00 94.38 79 LYS A O 1
ATOM 638 N N . TYR A 1 80 ? -14.699 5.557 7.167 1.00 94.38 80 TYR A N 1
ATOM 639 C CA . TYR A 1 80 ? -14.759 5.854 5.738 1.00 94.38 80 TYR A CA 1
ATOM 640 C C . TYR A 1 80 ? -15.507 4.769 4.953 1.00 94.38 80 TYR A C 1
ATOM 642 O O . TYR A 1 80 ? -14.881 3.833 4.459 1.00 94.38 80 TYR A O 1
ATOM 650 N N . PRO A 1 81 ? -16.829 4.922 4.733 1.00 89.50 81 PRO A N 1
ATOM 651 C CA . PRO A 1 81 ? -17.644 3.928 4.023 1.00 89.50 81 PRO A CA 1
ATOM 652 C C . PRO A 1 81 ? -17.214 3.648 2.573 1.00 89.50 81 PRO A C 1
ATOM 654 O O . PRO A 1 81 ? -17.553 2.613 2.011 1.00 89.50 81 PRO A O 1
ATOM 657 N N . TRP A 1 82 ? -16.479 4.574 1.949 1.00 91.00 82 TRP A N 1
ATOM 658 C CA . TRP A 1 82 ? -15.936 4.432 0.594 1.00 91.00 82 TRP A CA 1
ATOM 659 C C . TRP A 1 82 ? -14.568 3.731 0.554 1.00 91.00 82 TRP A C 1
ATOM 661 O O . TRP A 1 82 ? -14.063 3.449 -0.534 1.00 91.00 82 TRP A O 1
ATOM 671 N N . PHE A 1 83 ? -13.929 3.488 1.704 1.00 92.38 83 PHE A N 1
ATOM 672 C CA . PHE A 1 83 ? -12.636 2.813 1.759 1.00 92.38 83 PHE A CA 1
ATOM 673 C C . PHE A 1 83 ? -12.817 1.325 1.442 1.00 92.38 83 PHE A C 1
ATOM 675 O O . PHE A 1 83 ? -13.569 0.624 2.115 1.00 92.38 83 PHE A O 1
ATOM 682 N N . CYS A 1 84 ? -12.142 0.835 0.398 1.00 84.62 84 CYS A N 1
ATOM 683 C CA . CYS A 1 84 ? -12.342 -0.519 -0.107 1.00 84.62 84 CYS A CA 1
ATOM 684 C C . CYS A 1 84 ? -11.008 -1.254 -0.264 1.00 84.62 84 CYS A C 1
ATOM 686 O O . CYS A 1 84 ? -10.195 -0.915 -1.121 1.00 84.62 84 CYS A O 1
ATOM 688 N N . ILE A 1 85 ? -10.812 -2.298 0.546 1.00 87.44 85 ILE A N 1
ATOM 689 C CA . ILE A 1 85 ? -9.597 -3.131 0.530 1.00 87.44 85 ILE A CA 1
ATOM 690 C C . ILE A 1 85 ? -9.723 -4.288 -0.480 1.00 87.44 85 ILE A C 1
ATOM 692 O O . ILE A 1 85 ? -8.756 -4.659 -1.146 1.00 87.44 85 ILE A O 1
ATOM 696 N N . GLY A 1 86 ? -10.934 -4.839 -0.624 1.00 82.50 86 GLY A N 1
ATOM 697 C CA . GLY A 1 86 ? -11.235 -5.973 -1.509 1.00 82.50 86 GLY A CA 1
ATOM 698 C C . GLY A 1 86 ? -11.546 -5.604 -2.963 1.00 82.50 86 GLY A C 1
ATOM 699 O O . GLY A 1 86 ? -11.820 -6.490 -3.764 1.00 82.50 86 GLY A O 1
ATOM 700 N N . GLY A 1 87 ? -11.536 -4.315 -3.313 1.00 82.69 87 GLY A N 1
ATOM 701 C CA . GLY A 1 87 ? -11.751 -3.863 -4.687 1.00 82.69 87 GLY A CA 1
ATOM 702 C C . GLY A 1 87 ? -10.567 -4.179 -5.606 1.00 82.69 87 GLY A C 1
ATOM 703 O O . GLY A 1 87 ? -9.519 -4.660 -5.166 1.00 82.69 87 GLY A O 1
ATOM 704 N N . GLY A 1 88 ? -10.716 -3.858 -6.893 1.00 88.31 88 GLY A N 1
ATOM 705 C CA . GLY A 1 88 ? -9.617 -3.943 -7.859 1.00 88.31 88 GLY A CA 1
ATOM 706 C C . GLY A 1 88 ? -8.421 -3.067 -7.460 1.00 88.31 88 GLY A C 1
ATOM 707 O O . GLY A 1 88 ? -8.568 -2.095 -6.718 1.00 88.31 88 GLY A O 1
ATOM 708 N N . ASP A 1 89 ? -7.234 -3.391 -7.971 1.00 91.19 89 ASP A N 1
ATOM 709 C CA . ASP A 1 89 ? -5.962 -2.763 -7.567 1.00 91.19 89 ASP A CA 1
ATOM 710 C C . ASP A 1 89 ? -5.959 -1.235 -7.700 1.00 91.19 89 ASP A C 1
ATOM 712 O O . ASP A 1 89 ? -5.387 -0.521 -6.877 1.00 91.19 89 ASP A O 1
ATOM 716 N N . GLU A 1 90 ? -6.646 -0.719 -8.715 1.00 87.88 90 GLU A N 1
ATOM 717 C CA . GLU A 1 90 ? -6.767 0.717 -8.955 1.00 87.88 90 GLU A CA 1
ATOM 718 C C . GLU A 1 90 ? -7.653 1.408 -7.912 1.00 87.88 90 GLU A C 1
ATOM 720 O O . GLU A 1 90 ? -7.328 2.500 -7.442 1.00 87.88 90 GLU A O 1
ATOM 725 N N . ALA A 1 91 ? -8.769 0.771 -7.547 1.00 90.19 91 ALA A N 1
ATOM 726 C CA . ALA A 1 91 ? -9.694 1.270 -6.536 1.00 90.19 91 ALA A CA 1
ATOM 727 C C . ALA A 1 91 ? -9.051 1.220 -5.143 1.00 90.19 91 ALA A C 1
ATOM 729 O O . ALA A 1 91 ? -9.180 2.169 -4.365 1.00 90.19 91 ALA A O 1
ATOM 730 N N . LEU A 1 92 ? -8.282 0.162 -4.864 1.00 94.25 92 LEU A N 1
ATOM 731 C CA . LEU A 1 92 ? -7.462 0.073 -3.663 1.00 94.25 92 LEU A CA 1
ATOM 732 C C . LEU A 1 92 ? -6.464 1.232 -3.611 1.00 94.25 92 LEU A C 1
ATOM 734 O O . LEU A 1 92 ? -6.488 1.997 -2.655 1.00 94.25 92 LEU A O 1
ATOM 738 N N . ALA A 1 93 ? -5.630 1.408 -4.640 1.00 92.56 93 ALA A N 1
ATOM 739 C CA . ALA A 1 93 ? -4.624 2.469 -4.650 1.00 92.56 93 ALA A CA 1
ATOM 740 C C . ALA A 1 93 ? -5.257 3.861 -4.489 1.00 92.56 93 ALA A C 1
ATOM 742 O O . ALA A 1 93 ? -4.759 4.685 -3.726 1.00 92.56 93 ALA A O 1
ATOM 743 N N . SER A 1 94 ? -6.388 4.113 -5.160 1.00 93.62 94 SER A N 1
ATOM 744 C CA . SER A 1 94 ? -7.138 5.368 -5.026 1.00 93.62 94 SER A CA 1
ATOM 745 C C . SER A 1 94 ? -7.587 5.611 -3.589 1.00 93.62 94 SER A C 1
ATOM 747 O O . SER A 1 94 ? -7.335 6.674 -3.018 1.00 93.62 94 SER A O 1
ATOM 749 N N . SER A 1 95 ? -8.233 4.607 -2.996 1.00 94.25 95 SER A N 1
ATOM 750 C CA . SER A 1 95 ? -8.800 4.724 -1.660 1.00 94.25 95 SER A CA 1
ATOM 751 C C . SER A 1 95 ? -7.706 4.823 -0.593 1.00 94.25 95 SER A C 1
ATOM 753 O O . SER A 1 95 ? -7.796 5.686 0.276 1.00 94.25 95 SER A O 1
ATOM 755 N N . VAL A 1 96 ? -6.617 4.059 -0.718 1.00 94.88 96 VAL A N 1
ATOM 756 C CA . VAL A 1 96 ? -5.432 4.156 0.148 1.00 94.88 96 VAL A CA 1
ATOM 757 C C . VAL A 1 96 ? -4.791 5.537 0.052 1.00 94.88 96 VAL A C 1
ATOM 759 O O . VAL A 1 96 ? -4.544 6.152 1.081 1.00 94.88 96 VAL A O 1
ATOM 762 N N . PHE A 1 97 ? -4.563 6.078 -1.148 1.00 94.56 97 PHE A N 1
ATOM 763 C CA . PHE A 1 97 ? -3.958 7.410 -1.297 1.00 94.56 97 PHE A CA 1
ATOM 764 C C . PHE A 1 97 ? -4.815 8.492 -0.646 1.00 94.56 97 PHE A C 1
ATOM 766 O O . PHE A 1 97 ? -4.291 9.387 0.018 1.00 94.56 97 PHE A O 1
ATOM 773 N N . ARG A 1 98 ? -6.137 8.386 -0.797 1.00 94.38 98 ARG A N 1
ATOM 774 C CA . ARG A 1 98 ? -7.083 9.302 -0.166 1.00 94.38 98 ARG A CA 1
ATOM 775 C C . ARG A 1 98 ? -7.058 9.184 1.359 1.00 94.38 98 ARG A C 1
ATOM 777 O O . ARG A 1 98 ? -7.041 10.216 2.020 1.00 94.38 98 ARG A O 1
ATOM 784 N N . ILE A 1 99 ? -7.008 7.968 1.907 1.00 94.44 99 ILE A N 1
ATOM 785 C CA . ILE A 1 99 ? -6.878 7.735 3.355 1.00 94.44 99 ILE A CA 1
ATOM 786 C C . ILE A 1 99 ? -5.564 8.305 3.885 1.00 94.44 99 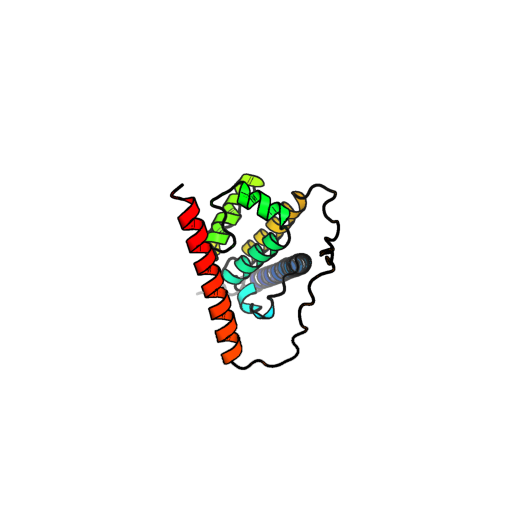ILE A C 1
ATOM 788 O O . ILE A 1 99 ? -5.573 9.043 4.865 1.00 94.44 99 ILE A O 1
ATOM 792 N N . LEU A 1 100 ? -4.445 8.012 3.219 1.00 92.81 100 LEU A N 1
ATOM 793 C CA . LEU A 1 100 ? -3.131 8.510 3.617 1.00 92.81 100 LEU A CA 1
ATOM 794 C C . LEU A 1 100 ? -3.103 10.045 3.655 1.00 92.81 100 LEU A C 1
ATOM 796 O O . LEU A 1 100 ? -2.574 10.633 4.597 1.00 92.81 100 LEU A O 1
ATOM 800 N N . PHE A 1 101 ? -3.735 10.700 2.682 1.00 93.06 101 PHE A N 1
ATOM 801 C CA . PHE A 1 101 ? -3.866 12.153 2.674 1.00 93.06 101 PHE A CA 1
ATOM 802 C C . PHE A 1 101 ? -4.772 12.682 3.794 1.00 93.06 101 PHE A C 1
ATOM 804 O O . PHE A 1 101 ? -4.390 13.619 4.488 1.00 93.06 101 PHE A O 1
ATOM 811 N N . GLN A 1 102 ? -5.958 12.096 3.982 1.00 93.00 102 GLN A N 1
ATOM 812 C CA . GLN A 1 102 ? -6.956 12.611 4.926 1.00 93.00 102 GLN A CA 1
ATOM 813 C C . GLN A 1 102 ? -6.603 12.354 6.396 1.00 93.00 102 GLN A C 1
ATOM 815 O O . GLN A 1 102 ? -6.815 13.236 7.221 1.00 93.00 102 GLN A O 1
ATOM 820 N N . GLU A 1 103 ? -6.059 11.182 6.727 1.00 92.31 103 GLU A N 1
ATOM 821 C CA . GLU A 1 103 ? -5.729 10.822 8.114 1.00 92.31 103 GLU A CA 1
ATOM 822 C C . GLU A 1 103 ? -4.331 11.269 8.532 1.00 92.31 103 GLU A C 1
ATOM 824 O O . GLU A 1 103 ? -4.117 11.610 9.693 1.00 92.31 103 GLU A O 1
ATOM 829 N N . TYR A 1 104 ? -3.377 11.262 7.599 1.00 90.88 104 TYR A N 1
ATOM 830 C CA . TYR A 1 104 ? -1.958 11.425 7.922 1.00 90.88 104 TYR A CA 1
ATOM 831 C C . TYR A 1 104 ? -1.309 12.626 7.227 1.00 90.88 104 TYR A C 1
ATOM 833 O O . TYR A 1 104 ? -0.105 12.833 7.361 1.00 90.88 104 TYR A O 1
ATOM 841 N N . GLY A 1 105 ? -2.066 13.411 6.450 1.00 89.25 105 GLY A N 1
ATOM 842 C CA . GLY A 1 105 ? -1.527 14.537 5.680 1.00 89.25 105 GLY A CA 1
ATOM 843 C C . GLY A 1 105 ? -0.517 14.123 4.602 1.00 89.25 105 GLY A C 1
ATOM 844 O O . GLY A 1 105 ? 0.201 14.972 4.067 1.00 89.25 105 GLY A O 1
ATOM 845 N N . TYR A 1 106 ? -0.438 12.829 4.276 1.00 91.81 106 TYR A N 1
ATOM 846 C CA . TYR A 1 106 ? 0.538 12.293 3.336 1.00 91.81 106 TYR A CA 1
ATOM 847 C C . TYR A 1 106 ? 0.192 12.700 1.905 1.00 91.81 106 TYR A C 1
ATOM 849 O O . TYR A 1 106 ? -0.932 12.503 1.445 1.00 91.81 106 TYR A O 1
ATOM 857 N N . LYS A 1 107 ? 1.171 13.228 1.167 1.00 91.50 107 LYS A N 1
ATOM 858 C CA . LYS A 1 107 ? 1.025 13.578 -0.251 1.00 91.50 107 LYS A CA 1
ATOM 859 C C . LYS A 1 107 ? 1.760 12.542 -1.107 1.00 91.50 107 LYS A C 1
ATOM 861 O O . LYS A 1 107 ? 2.990 12.597 -1.175 1.00 91.50 107 LYS A O 1
ATOM 866 N N . PRO A 1 108 ? 1.047 11.610 -1.768 1.00 86.06 108 PRO A N 1
ATOM 867 C CA . PRO A 1 108 ? 1.676 10.619 -2.630 1.00 86.06 108 PRO A CA 1
ATOM 868 C C . PRO A 1 108 ? 2.504 11.278 -3.736 1.00 86.06 108 PRO A C 1
ATOM 870 O O . PRO A 1 108 ? 2.037 12.188 -4.419 1.00 86.06 108 PRO A O 1
ATOM 873 N N . LYS A 1 109 ? 3.727 10.779 -3.950 1.00 89.31 109 LYS A N 1
ATOM 874 C CA . LYS A 1 109 ? 4.627 11.254 -5.022 1.00 89.31 109 LYS A CA 1
ATOM 875 C C . LYS A 1 109 ? 4.136 10.893 -6.429 1.00 89.31 109 LYS A C 1
ATOM 877 O O . LYS A 1 109 ? 4.639 11.429 -7.410 1.00 89.31 109 LYS A O 1
ATOM 882 N N . ILE A 1 110 ? 3.182 9.968 -6.521 1.00 92.06 110 ILE A N 1
ATOM 883 C CA . ILE A 1 110 ? 2.493 9.592 -7.754 1.00 92.06 110 ILE A CA 1
ATOM 884 C C . ILE A 1 110 ? 0.988 9.622 -7.525 1.00 92.06 110 ILE A C 1
ATOM 886 O O . ILE A 1 110 ? 0.511 9.279 -6.447 1.00 92.06 110 ILE A O 1
ATOM 890 N N . ASN A 1 111 ? 0.233 9.995 -8.552 1.00 91.31 111 ASN A N 1
ATOM 891 C CA . ASN A 1 111 ? -1.221 9.889 -8.525 1.00 91.31 111 ASN A CA 1
ATOM 892 C C . ASN A 1 111 ? -1.688 8.462 -8.872 1.00 91.31 111 ASN A C 1
ATOM 894 O O . ASN A 1 111 ? -0.903 7.580 -9.231 1.00 91.31 111 ASN A O 1
ATOM 898 N N . THR A 1 112 ? -2.994 8.221 -8.782 1.00 89.62 112 THR A N 1
ATOM 899 C CA . THR A 1 112 ? -3.578 6.895 -9.025 1.00 89.62 112 THR A CA 1
ATOM 900 C C . THR A 1 112 ? -3.406 6.411 -10.465 1.00 89.62 112 THR A C 1
ATOM 902 O O . THR A 1 112 ? -3.289 5.214 -10.706 1.00 89.62 112 THR A O 1
ATOM 905 N N . LEU A 1 113 ? -3.373 7.327 -11.435 1.00 90.12 113 LEU A N 1
ATOM 906 C CA . LEU A 1 113 ? -3.188 6.994 -12.847 1.00 90.12 113 LEU A CA 1
ATOM 907 C C . LEU A 1 113 ? -1.736 6.577 -13.118 1.00 90.12 113 LEU A C 1
ATOM 909 O O . LEU A 1 113 ? -1.479 5.582 -13.790 1.00 90.12 113 LEU A O 1
ATOM 913 N N . GLN A 1 114 ? -0.779 7.267 -12.501 1.00 92.31 114 GLN A N 1
ATOM 914 C CA . GLN A 1 114 ? 0.634 6.898 -12.501 1.00 92.31 114 GLN A CA 1
ATOM 915 C C . GLN A 1 114 ? 0.875 5.582 -11.755 1.00 92.31 114 GLN A C 1
ATOM 917 O O . GLN A 1 114 ? 1.713 4.791 -12.183 1.00 92.31 114 GLN A O 1
ATOM 922 N N . PHE A 1 115 ? 0.105 5.283 -10.705 1.00 92.56 115 PHE A N 1
ATOM 923 C CA . PHE A 1 115 ? 0.180 3.987 -10.028 1.00 92.56 115 PHE A CA 1
ATOM 924 C C . PHE A 1 115 ? -0.123 2.809 -10.967 1.00 92.56 115 PHE A C 1
ATOM 926 O O . PHE A 1 115 ? 0.447 1.738 -10.793 1.00 92.56 115 PHE A O 1
ATOM 933 N N . ARG A 1 116 ? -0.938 2.987 -12.011 1.00 91.94 116 ARG A N 1
ATOM 934 C CA . ARG A 1 116 ? -1.226 1.924 -12.992 1.00 91.94 116 ARG A CA 1
ATOM 935 C C . ARG A 1 116 ? -0.031 1.610 -13.897 1.00 91.94 116 ARG A C 1
ATOM 937 O O . ARG A 1 116 ? 0.094 0.498 -14.397 1.00 91.94 116 ARG A O 1
ATOM 944 N N . ALA A 1 117 ? 0.882 2.561 -14.088 1.00 91.06 117 ALA A N 1
ATOM 945 C CA . ALA A 1 117 ? 2.007 2.400 -15.003 1.00 91.06 117 ALA A CA 1
ATOM 946 C C . ALA A 1 117 ? 3.144 1.544 -14.408 1.00 91.06 117 ALA A C 1
ATOM 948 O O . ALA A 1 117 ? 3.511 1.697 -13.239 1.00 91.06 117 ALA A O 1
ATOM 949 N N . LYS A 1 118 ? 3.776 0.708 -15.243 1.00 89.94 118 LYS A N 1
ATOM 950 C CA . LYS A 1 118 ? 4.932 -0.157 -14.914 1.00 89.94 118 LYS A CA 1
ATOM 951 C C . LYS A 1 118 ? 6.286 0.580 -14.937 1.00 89.94 118 LYS A C 1
ATOM 953 O O . LYS A 1 118 ? 7.270 0.085 -15.457 1.00 89.94 118 LYS A O 1
ATOM 958 N N . LYS A 1 119 ? 6.343 1.838 -14.495 1.00 85.50 119 LYS A N 1
ATOM 959 C CA . LYS A 1 119 ? 7.592 2.639 -14.546 1.00 85.50 119 LYS A CA 1
ATOM 960 C C . LYS A 1 119 ? 7.925 3.367 -13.250 1.00 85.50 119 LYS A C 1
ATOM 962 O O . LYS A 1 119 ? 8.875 4.135 -13.186 1.00 85.50 119 LYS A O 1
ATOM 967 N N . PHE A 1 120 ? 7.135 3.116 -12.208 1.00 88.12 120 PHE A N 1
ATOM 968 C CA . PHE A 1 120 ? 7.227 3.804 -10.921 1.00 88.12 120 PHE A CA 1
ATOM 969 C C . PHE A 1 120 ? 7.444 2.830 -9.756 1.00 88.12 120 PHE A C 1
ATOM 971 O O . PHE A 1 120 ? 6.965 3.085 -8.655 1.00 88.12 120 PHE A O 1
ATOM 978 N N . ALA A 1 121 ? 8.154 1.719 -9.990 1.00 89.56 121 ALA A N 1
ATOM 979 C CA . ALA A 1 121 ? 8.447 0.687 -8.987 1.00 89.56 121 ALA A CA 1
ATOM 980 C C . ALA A 1 121 ? 8.980 1.289 -7.676 1.00 89.56 121 ALA A C 1
ATOM 982 O O . ALA A 1 121 ? 8.407 1.089 -6.606 1.00 89.56 121 ALA A O 1
ATOM 983 N N . HIS A 1 122 ? 10.008 2.136 -7.788 1.00 90.25 122 HIS A N 1
ATOM 984 C CA . HIS A 1 122 ? 10.618 2.838 -6.661 1.00 90.25 122 HIS A CA 1
ATOM 985 C C . HIS A 1 122 ? 9.606 3.650 -5.843 1.00 90.25 122 HIS A C 1
ATOM 987 O O . HIS A 1 122 ? 9.554 3.566 -4.617 1.00 90.25 122 HIS A O 1
ATOM 993 N N . LEU A 1 123 ? 8.781 4.455 -6.516 1.00 91.56 123 LEU A N 1
ATOM 994 C CA . LEU A 1 123 ? 7.826 5.339 -5.848 1.00 91.56 123 LEU A CA 1
ATOM 995 C C . LEU A 1 123 ? 6.708 4.536 -5.180 1.00 91.56 123 LEU A C 1
ATOM 997 O O . LEU A 1 123 ? 6.321 4.860 -4.062 1.00 91.56 123 LEU A O 1
ATOM 1001 N N . LYS A 1 124 ? 6.242 3.452 -5.811 1.00 94.62 124 LYS A N 1
ATOM 1002 C CA . LYS A 1 124 ? 5.258 2.540 -5.214 1.00 94.62 124 LYS A CA 1
ATOM 1003 C C . LYS A 1 124 ? 5.813 1.826 -3.983 1.00 94.62 124 LYS A C 1
ATOM 1005 O O . LYS A 1 124 ? 5.102 1.708 -2.989 1.00 94.62 124 LYS A O 1
ATOM 1010 N N . ALA A 1 125 ? 7.075 1.396 -4.032 1.00 93.25 125 ALA A N 1
ATOM 1011 C CA . ALA A 1 125 ? 7.745 0.767 -2.899 1.00 93.25 125 ALA A CA 1
ATOM 1012 C C . ALA A 1 125 ? 7.839 1.728 -1.707 1.00 93.25 125 ALA A C 1
ATOM 1014 O O . ALA A 1 125 ? 7.438 1.369 -0.603 1.00 93.25 125 ALA A O 1
ATOM 1015 N N . ASN A 1 126 ? 8.274 2.970 -1.948 1.00 93.88 126 ASN A N 1
ATOM 1016 C CA . ASN A 1 126 ? 8.318 4.001 -0.910 1.00 93.88 126 ASN A CA 1
ATOM 1017 C C . ASN A 1 126 ? 6.933 4.290 -0.323 1.00 93.88 126 ASN A C 1
ATOM 1019 O O . ASN A 1 126 ? 6.805 4.356 0.889 1.00 93.88 126 ASN A O 1
ATOM 1023 N N . ILE A 1 127 ? 5.882 4.376 -1.146 1.00 94.62 127 ILE A N 1
ATOM 1024 C CA . ILE A 1 127 ? 4.519 4.562 -0.626 1.00 94.62 127 ILE A CA 1
ATOM 1025 C C . ILE A 1 127 ? 4.117 3.410 0.303 1.00 94.62 127 ILE A C 1
ATOM 1027 O O . ILE A 1 127 ? 3.513 3.655 1.342 1.00 94.62 127 ILE A O 1
ATOM 1031 N N . CYS A 1 128 ? 4.458 2.162 -0.033 1.00 95.69 128 CYS A N 1
ATOM 1032 C CA . CYS A 1 128 ? 4.182 1.020 0.843 1.00 95.69 128 CYS A CA 1
ATOM 1033 C C . CYS A 1 128 ? 4.971 1.112 2.163 1.00 95.69 128 CYS A C 1
ATOM 1035 O O . CYS A 1 128 ? 4.426 0.823 3.226 1.00 95.69 128 CYS A O 1
ATOM 1037 N N . LEU A 1 129 ? 6.235 1.548 2.112 1.00 94.88 129 LEU A N 1
ATOM 1038 C CA . LEU A 1 129 ? 7.052 1.776 3.308 1.00 94.88 129 LEU A CA 1
ATOM 1039 C C . LEU A 1 129 ? 6.470 2.873 4.205 1.00 94.88 129 LEU A C 1
ATOM 1041 O O . LEU A 1 129 ? 6.323 2.647 5.406 1.00 94.88 129 LEU A O 1
ATOM 1045 N N . ASP A 1 130 ? 6.121 4.018 3.615 1.00 94.38 130 ASP A N 1
ATOM 1046 C CA . ASP A 1 130 ? 5.536 5.168 4.307 1.00 94.38 130 ASP A CA 1
ATOM 1047 C C . ASP A 1 130 ? 4.198 4.775 4.942 1.00 94.38 130 ASP A C 1
ATOM 1049 O O . ASP A 1 130 ? 3.952 5.032 6.118 1.00 94.38 130 ASP A O 1
ATOM 1053 N N . MET A 1 131 ? 3.349 4.081 4.182 1.00 94.88 131 MET A N 1
ATOM 1054 C CA . MET A 1 131 ? 2.071 3.559 4.654 1.00 94.88 131 MET A CA 1
ATOM 1055 C C . MET A 1 131 ? 2.245 2.653 5.873 1.00 94.88 131 MET A C 1
ATOM 1057 O O . MET A 1 131 ? 1.527 2.816 6.858 1.00 94.88 131 MET A O 1
ATOM 1061 N N . PHE A 1 132 ? 3.198 1.719 5.834 1.00 95.25 132 PHE A N 1
ATOM 1062 C CA . PHE A 1 132 ? 3.486 0.858 6.978 1.00 95.25 132 PHE A CA 1
ATOM 1063 C C . PHE A 1 132 ? 3.862 1.677 8.218 1.00 95.25 132 PHE A C 1
ATOM 1065 O O . PHE A 1 132 ? 3.349 1.416 9.306 1.00 95.25 132 PHE A O 1
ATOM 1072 N N . ASP A 1 133 ? 4.746 2.666 8.070 1.00 93.50 133 ASP A N 1
ATOM 1073 C CA . ASP A 1 133 ? 5.213 3.468 9.203 1.00 93.50 133 ASP A CA 1
ATOM 1074 C C . ASP A 1 133 ? 4.101 4.343 9.785 1.00 93.50 133 ASP A C 1
ATOM 1076 O O . ASP A 1 133 ? 3.967 4.423 11.006 1.00 93.50 133 ASP A O 1
ATOM 1080 N N . LEU A 1 134 ? 3.263 4.937 8.934 1.00 93.75 134 LEU A N 1
ATOM 1081 C CA . LEU A 1 134 ? 2.114 5.740 9.353 1.00 93.75 134 LEU A CA 1
ATOM 1082 C C . LEU A 1 134 ? 1.079 4.902 10.113 1.00 93.75 134 LEU A C 1
ATOM 1084 O O . LEU A 1 134 ? 0.635 5.290 11.196 1.00 93.75 134 LEU A O 1
ATOM 1088 N N . LEU A 1 135 ? 0.743 3.716 9.599 1.00 92.25 135 LEU A N 1
ATOM 1089 C CA . LEU A 1 135 ? -0.178 2.807 10.283 1.00 92.25 135 LEU A CA 1
ATOM 1090 C C . LEU A 1 135 ? 0.414 2.319 11.609 1.00 92.25 135 LEU A C 1
ATOM 1092 O O . LEU A 1 135 ? -0.273 2.329 12.629 1.00 92.25 135 LEU A O 1
ATOM 1096 N N . LYS A 1 136 ? 1.707 1.989 11.643 1.00 91.38 136 LYS A N 1
ATOM 1097 C CA . LYS A 1 136 ? 2.400 1.604 12.877 1.00 91.38 136 LYS A CA 1
ATOM 1098 C C . LYS A 1 136 ? 2.376 2.711 13.935 1.00 91.38 136 LYS A C 1
ATOM 1100 O O . LYS A 1 136 ? 2.193 2.409 15.111 1.00 91.38 136 LYS A O 1
ATOM 1105 N N . GLN A 1 137 ? 2.549 3.972 13.538 1.00 88.50 137 GLN A N 1
ATOM 1106 C CA . GLN A 1 137 ? 2.493 5.125 14.446 1.00 88.50 137 GLN A CA 1
ATOM 1107 C C . GLN A 1 137 ? 1.085 5.393 14.987 1.00 88.50 137 GLN A C 1
ATOM 1109 O O . GLN A 1 137 ? 0.950 5.921 16.088 1.00 88.50 137 GLN A O 1
ATOM 1114 N N . SER A 1 138 ? 0.042 5.010 14.245 1.00 83.38 138 SER A N 1
ATOM 1115 C CA . SER A 1 138 ? -1.349 5.166 14.688 1.00 83.38 138 SER A CA 1
ATOM 1116 C C . SER A 1 138 ? -1.788 4.171 15.764 1.00 83.38 138 SER A C 1
ATOM 1118 O O . SER A 1 138 ? -2.861 4.325 16.343 1.00 83.38 138 SER A O 1
ATOM 1120 N N . ILE A 1 139 ? -0.957 3.173 16.072 1.00 79.50 139 ILE A N 1
ATOM 1121 C CA . ILE A 1 139 ? -1.200 2.251 17.178 1.00 79.50 139 ILE A CA 1
ATOM 1122 C C . ILE A 1 139 ? -0.818 2.964 18.486 1.00 79.50 139 ILE A C 1
ATOM 1124 O O . ILE A 1 139 ? 0.338 3.374 18.639 1.00 79.50 139 ILE A O 1
ATOM 1128 N N . PRO A 1 140 ? -1.733 3.094 19.466 1.00 66.75 140 PRO A N 1
ATOM 1129 C CA . PRO A 1 140 ? -1.384 3.587 20.794 1.00 66.75 140 PRO A CA 1
ATOM 1130 C C . PRO A 1 140 ? -0.209 2.770 21.348 1.00 66.75 140 PRO A C 1
ATOM 1132 O O . PRO A 1 140 ? -0.199 1.548 21.204 1.00 66.75 140 PRO A O 1
ATOM 1135 N N . ARG A 1 141 ? 0.781 3.422 21.977 1.00 50.53 141 ARG A N 1
ATOM 1136 C CA . ARG A 1 141 ? 2.108 2.870 22.359 1.00 50.53 141 ARG A CA 1
ATOM 1137 C C . ARG A 1 141 ? 2.130 1.598 23.251 1.00 50.53 141 ARG A C 1
ATOM 1139 O O . ARG A 1 141 ? 3.195 1.222 23.722 1.00 50.53 141 ARG A O 1
ATOM 1146 N N . GLY A 1 142 ? 1.014 0.897 23.455 1.00 48.06 142 GLY A N 1
ATOM 1147 C CA . GLY A 1 142 ? 0.912 -0.415 24.109 1.00 48.06 142 GLY A CA 1
ATOM 1148 C C . GLY A 1 142 ? 0.460 -1.580 23.208 1.00 48.06 142 GLY A C 1
ATOM 1149 O O . GLY A 1 142 ? 0.258 -2.677 23.715 1.00 48.06 142 GLY A O 1
ATOM 1150 N N . GLY A 1 143 ? 0.278 -1.376 21.896 1.00 42.78 143 GLY A N 1
ATOM 1151 C CA . GLY A 1 143 ? -0.366 -2.356 21.001 1.00 42.78 143 GLY A CA 1
ATOM 1152 C C . GLY A 1 143 ? 0.522 -3.443 20.380 1.00 42.78 143 GLY A C 1
ATOM 1153 O O . GLY A 1 143 ? -0.006 -4.345 19.740 1.00 42.78 143 GLY A O 1
ATOM 1154 N N . TYR A 1 144 ? 1.844 -3.437 20.591 1.00 45.00 144 TYR A N 1
ATOM 1155 C CA . TYR A 1 144 ? 2.691 -4.600 20.264 1.00 45.00 144 TYR A CA 1
ATOM 1156 C C . TYR A 1 144 ? 2.675 -5.632 21.402 1.00 45.00 144 TYR A C 1
ATOM 1158 O O . TYR A 1 144 ? 3.696 -6.191 21.794 1.00 45.00 144 TYR A O 1
ATOM 1166 N N . GLY A 1 145 ? 1.490 -5.925 21.931 1.00 41.31 145 GLY A N 1
ATOM 1167 C CA . GLY A 1 145 ? 1.249 -7.241 22.487 1.00 41.31 145 GLY A CA 1
ATOM 1168 C C . GLY A 1 145 ? 1.082 -8.158 21.293 1.00 41.31 145 GLY A C 1
ATOM 1169 O O . GLY A 1 145 ? 0.092 -8.034 20.583 1.00 41.31 145 GLY A O 1
ATOM 1170 N N . ARG A 1 146 ? 2.052 -9.048 21.052 1.00 44.50 146 ARG A N 1
ATOM 1171 C CA . ARG A 1 146 ? 1.881 -10.245 20.223 1.00 44.50 146 ARG A CA 1
ATOM 1172 C C . ARG A 1 146 ? 0.498 -10.793 20.542 1.00 44.50 146 ARG A C 1
ATOM 1174 O O . ARG A 1 146 ? 0.314 -11.400 21.598 1.00 44.50 146 ARG A O 1
ATOM 1181 N N . GLY A 1 147 ? -0.465 -10.515 19.667 1.00 39.03 147 GLY A N 1
ATOM 1182 C CA . GLY A 1 147 ? -1.782 -11.104 19.708 1.00 39.03 147 GLY A CA 1
ATOM 1183 C C . GLY A 1 147 ? -1.561 -12.574 19.441 1.00 39.03 147 GLY A C 1
ATOM 1184 O O . GLY A 1 147 ? -1.678 -13.035 18.313 1.00 39.03 147 GLY A O 1
ATOM 1185 N N . LYS A 1 148 ? -1.178 -13.317 20.486 1.00 37.8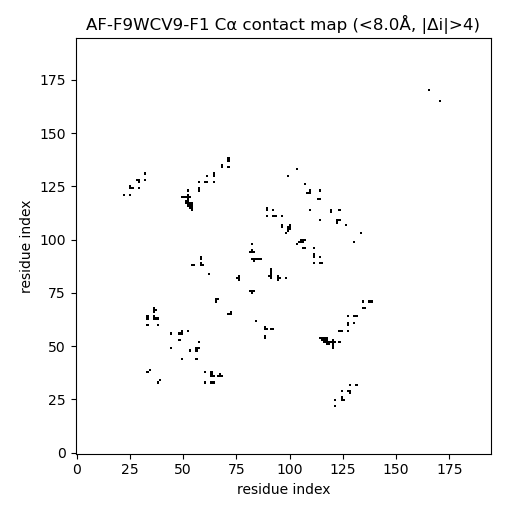4 148 LYS A N 1
ATOM 1186 C CA . LYS A 1 148 ? -1.562 -14.707 20.603 1.00 37.84 148 LYS A CA 1
ATOM 1187 C C . LYS A 1 148 ? -3.045 -14.664 20.308 1.00 37.84 148 LYS A C 1
ATOM 1189 O O . LYS A 1 148 ? -3.814 -14.077 21.070 1.00 37.84 148 LYS A O 1
ATOM 1194 N N . THR A 1 149 ? -3.420 -15.233 19.180 1.00 40.44 149 THR A N 1
ATOM 1195 C CA . THR A 1 149 ? -4.753 -15.747 18.958 1.00 40.44 149 THR A CA 1
ATOM 1196 C C . THR A 1 149 ? -5.021 -16.752 20.079 1.00 40.44 149 THR A C 1
ATOM 1198 O O . THR A 1 149 ? -4.891 -17.959 19.927 1.00 40.44 149 THR A O 1
ATOM 1201 N N . ASN A 1 150 ? -5.358 -16.245 21.267 1.00 35.72 150 ASN A N 1
ATOM 1202 C CA . ASN A 1 150 ? -6.016 -17.002 22.308 1.00 35.72 150 ASN A CA 1
ATOM 1203 C C . ASN A 1 150 ? -7.445 -17.186 21.809 1.00 35.72 150 ASN A C 1
ATOM 1205 O O . ASN A 1 150 ? -8.385 -16.553 22.287 1.00 35.72 150 ASN A O 1
ATOM 1209 N N . TYR A 1 151 ? -7.607 -18.084 20.840 1.00 39.25 151 TYR A N 1
ATOM 1210 C CA . TYR A 1 151 ? -8.816 -18.874 20.798 1.00 39.25 151 TYR A CA 1
ATOM 1211 C C . TYR A 1 151 ? -8.853 -19.578 22.151 1.00 39.25 151 TYR A C 1
ATOM 1213 O O . TYR A 1 151 ? -8.154 -20.565 22.380 1.00 39.25 151 TYR A O 1
ATOM 1221 N N . LYS A 1 152 ? -9.605 -19.014 23.102 1.00 35.41 152 LYS A N 1
ATOM 1222 C CA . LYS A 1 152 ? -10.100 -19.796 24.224 1.00 35.41 152 LYS A CA 1
ATOM 1223 C C . LYS A 1 152 ? -10.850 -20.945 23.571 1.00 35.41 152 LYS A C 1
ATOM 1225 O O . LYS A 1 152 ? -11.946 -20.754 23.051 1.00 35.41 152 LYS A O 1
ATOM 1230 N N . ALA A 1 153 ? -10.205 -22.106 23.546 1.00 37.50 153 ALA A N 1
ATOM 1231 C CA . ALA A 1 153 ? -10.841 -23.378 23.312 1.00 37.50 153 ALA A CA 1
ATOM 1232 C C . ALA A 1 153 ? -11.915 -23.517 24.391 1.00 37.50 153 ALA A C 1
ATOM 1234 O O . ALA A 1 153 ? -11.662 -23.971 25.507 1.00 37.50 153 ALA A O 1
ATOM 1235 N N . GLY A 1 154 ? -13.118 -23.047 24.065 1.00 33.47 154 GLY A N 1
ATOM 1236 C CA . GLY A 1 154 ? -14.327 -23.532 24.686 1.00 33.47 154 GLY A CA 1
ATOM 1237 C C . GLY A 1 154 ? -14.364 -25.019 24.389 1.00 33.47 154 GLY A C 1
ATOM 1238 O O . GLY A 1 154 ? -14.703 -25.430 23.282 1.00 33.47 154 GLY A O 1
ATOM 1239 N N . ARG A 1 155 ? -13.934 -25.818 25.368 1.00 46.28 155 ARG A N 1
ATOM 1240 C CA . ARG A 1 155 ? -14.339 -27.214 25.494 1.00 46.28 155 ARG A CA 1
ATOM 1241 C C . ARG A 1 155 ? -15.843 -27.253 25.246 1.00 46.28 155 ARG A C 1
ATOM 1243 O O . ARG A 1 155 ? -16.591 -26.685 26.036 1.00 46.28 155 ARG A O 1
ATOM 1250 N N . ASN A 1 156 ? -16.208 -27.829 24.102 1.00 42.69 156 ASN A N 1
ATOM 1251 C CA . ASN A 1 156 ? -17.432 -28.570 23.779 1.00 42.69 156 ASN A CA 1
ATOM 1252 C C . ASN A 1 156 ? -17.786 -28.363 22.301 1.00 42.69 156 ASN A C 1
ATOM 1254 O O . ASN A 1 156 ? -18.764 -27.715 21.947 1.00 42.69 156 ASN A O 1
ATOM 1258 N N . SER A 1 157 ? -16.955 -28.907 21.418 1.00 38.19 157 SER A N 1
ATOM 1259 C CA . SER A 1 157 ? -17.407 -29.537 20.174 1.00 38.19 157 SER A CA 1
ATOM 1260 C C . SER A 1 157 ? -16.209 -30.247 19.559 1.00 38.19 157 SER A C 1
ATOM 1262 O O . SER A 1 157 ? -15.239 -29.637 19.118 1.00 38.19 157 SER A O 1
ATOM 1264 N N . SER A 1 158 ? -16.243 -31.571 19.611 1.00 45.88 158 SER A N 1
ATOM 1265 C CA . SER A 1 158 ? -15.345 -32.449 18.876 1.00 45.88 158 SER A CA 1
ATOM 1266 C C . SER A 1 158 ? -15.525 -32.200 17.376 1.00 45.88 158 SER A C 1
ATOM 1268 O O . SER A 1 158 ? -16.459 -32.709 16.763 1.00 45.88 158 SER A O 1
ATOM 1270 N N . LEU A 1 159 ? -14.639 -31.395 16.787 1.00 36.38 159 LEU A N 1
ATOM 1271 C CA . LEU A 1 159 ? -14.474 -31.328 15.337 1.00 36.38 159 LEU A CA 1
ATOM 1272 C C . LEU A 1 159 ? -13.599 -32.508 14.880 1.00 36.38 159 LEU A C 1
ATOM 1274 O O . LEU A 1 159 ? -12.529 -32.711 15.462 1.00 36.38 159 LEU A O 1
ATOM 1278 N N . PRO A 1 160 ? -14.016 -33.287 13.864 1.00 38.84 160 PRO A N 1
ATOM 1279 C CA . PRO A 1 160 ? -13.223 -34.403 13.368 1.00 38.84 160 PRO A CA 1
ATOM 1280 C C . PRO A 1 160 ? -11.945 -33.893 12.699 1.00 38.84 160 PRO A C 1
ATOM 1282 O O . PRO A 1 160 ? -11.987 -33.003 11.847 1.00 38.84 160 PRO A O 1
ATOM 1285 N N . GLN A 1 161 ? -10.811 -34.487 13.064 1.00 41.28 161 GLN A N 1
ATOM 1286 C CA . GLN A 1 161 ? -9.587 -34.412 12.274 1.00 41.28 161 GLN A CA 1
ATOM 1287 C C . GLN A 1 161 ? -9.847 -35.067 10.915 1.00 41.28 161 GLN A C 1
ATOM 1289 O O . GLN A 1 161 ? -10.024 -36.281 10.843 1.00 41.28 161 GLN A O 1
ATOM 1294 N N . TYR A 1 162 ? -9.845 -34.281 9.840 1.00 35.00 162 TYR A N 1
ATOM 1295 C CA . TYR A 1 162 ? -9.817 -34.832 8.490 1.00 35.00 162 TYR A CA 1
ATOM 1296 C C . TYR A 1 162 ? -8.376 -34.948 8.011 1.00 35.00 162 TYR A C 1
ATOM 1298 O O . TYR A 1 162 ? -7.753 -33.987 7.561 1.00 35.00 162 TYR A O 1
ATOM 1306 N N . ALA A 1 163 ? -7.866 -36.169 8.129 1.00 38.16 163 ALA A N 1
ATOM 1307 C CA . ALA A 1 163 ? -6.829 -36.677 7.258 1.00 38.16 163 ALA A CA 1
ATOM 1308 C C . ALA A 1 163 ? -7.437 -36.998 5.878 1.00 38.16 163 ALA A C 1
ATOM 1310 O O . ALA A 1 163 ? -8.501 -37.598 5.797 1.00 38.16 163 ALA A O 1
ATOM 1311 N N . SER A 1 164 ? -6.701 -36.629 4.829 1.00 46.47 164 SER A N 1
ATOM 1312 C CA . SER A 1 164 ? -6.679 -37.221 3.483 1.00 46.47 164 SER A CA 1
ATOM 1313 C C . SER A 1 164 ? -7.959 -37.321 2.630 1.00 46.47 164 SER A C 1
ATOM 1315 O O . SER A 1 164 ? -8.888 -38.061 2.917 1.00 46.47 164 SER A O 1
ATOM 1317 N N . ARG A 1 165 ? -7.840 -36.725 1.431 1.00 48.69 165 ARG A N 1
ATOM 1318 C CA . ARG A 1 165 ? -8.325 -37.236 0.130 1.00 48.69 165 ARG A CA 1
ATOM 1319 C C . ARG A 1 165 ? -9.840 -37.504 0.025 1.00 48.69 165 ARG A C 1
ATOM 1321 O O . ARG A 1 165 ? -10.262 -38.650 -0.041 1.00 48.69 165 ARG A O 1
ATOM 1328 N N . GLY A 1 166 ? -10.635 -36.437 -0.082 1.00 42.56 166 GLY A N 1
ATOM 1329 C CA . GLY A 1 166 ? -12.062 -36.514 -0.432 1.00 42.56 166 GLY A CA 1
ATOM 1330 C C . GLY A 1 166 ? -12.305 -36.359 -1.938 1.00 42.56 166 GLY A C 1
ATOM 1331 O O . GLY A 1 166 ? -11.791 -35.430 -2.562 1.00 42.56 166 GLY A O 1
ATOM 1332 N N . THR A 1 167 ? -13.065 -37.282 -2.522 1.00 58.19 167 THR A N 1
ATOM 1333 C CA . THR A 1 167 ? -13.592 -37.245 -3.897 1.00 58.19 167 THR A CA 1
ATOM 1334 C C . THR A 1 167 ? -14.604 -36.103 -4.085 1.00 58.19 167 THR A C 1
ATOM 1336 O O . THR A 1 167 ? -15.232 -35.659 -3.125 1.00 58.19 167 THR A O 1
ATOM 1339 N N . MET A 1 168 ? -14.766 -35.618 -5.328 1.00 51.28 168 MET A N 1
ATOM 1340 C CA . MET A 1 168 ? -15.612 -34.463 -5.711 1.00 51.28 168 MET A CA 1
ATOM 1341 C C . MET A 1 168 ? -17.052 -34.498 -5.156 1.00 51.28 168 MET A C 1
ATOM 1343 O O . MET A 1 168 ? -17.656 -33.445 -4.949 1.00 51.28 168 MET A O 1
ATOM 1347 N N . ASP A 1 169 ? -17.574 -35.683 -4.850 1.00 57.69 169 ASP A N 1
ATOM 1348 C CA . ASP A 1 169 ? -18.934 -35.900 -4.351 1.00 57.69 169 ASP A CA 1
ATOM 1349 C C . ASP A 1 169 ? -19.152 -35.368 -2.920 1.00 57.69 169 ASP A C 1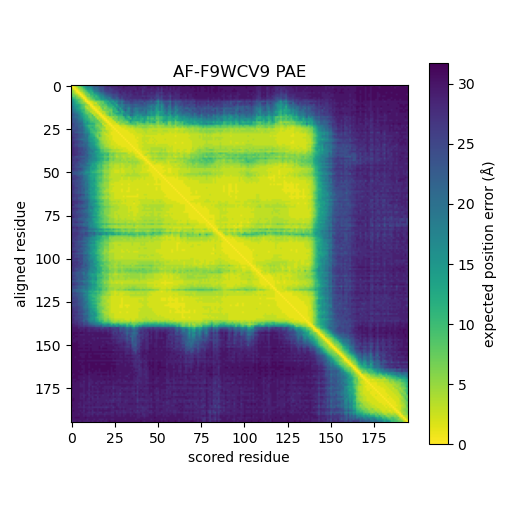
ATOM 1351 O O . ASP A 1 169 ? -20.263 -34.963 -2.566 1.00 57.69 169 ASP A O 1
ATOM 1355 N N . ASP A 1 170 ? -18.098 -35.302 -2.100 1.00 57.66 170 ASP A N 1
ATOM 1356 C CA . ASP A 1 170 ? -18.179 -34.773 -0.729 1.00 57.66 170 ASP A CA 1
ATOM 1357 C C . ASP A 1 170 ? -18.177 -33.241 -0.693 1.00 57.66 170 ASP A C 1
ATOM 1359 O O . ASP A 1 170 ? -18.804 -32.626 0.175 1.00 57.66 170 ASP A O 1
ATOM 1363 N N . VAL A 1 171 ? -17.543 -32.606 -1.683 1.00 65.12 171 VAL A N 1
ATOM 1364 C CA . VAL A 1 171 ? -17.597 -31.148 -1.855 1.00 65.12 171 VAL A CA 1
ATOM 1365 C C . VAL A 1 171 ? -19.000 -30.723 -2.289 1.00 65.12 171 VAL A C 1
ATOM 1367 O O . VAL A 1 171 ? -19.518 -29.732 -1.774 1.00 65.12 171 VAL A O 1
ATOM 1370 N N . GLY A 1 172 ? -19.651 -31.501 -3.162 1.00 66.50 172 GLY A N 1
ATOM 1371 C CA . GLY A 1 172 ? -21.035 -31.256 -3.586 1.00 66.50 172 GLY A CA 1
ATOM 1372 C C . GLY A 1 172 ? -22.013 -31.245 -2.409 1.00 66.50 172 GLY A C 1
ATOM 1373 O O . GLY A 1 172 ? -22.729 -30.267 -2.202 1.00 66.50 172 GLY A O 1
ATOM 1374 N N . LYS A 1 173 ? -21.954 -32.268 -1.549 1.00 71.62 173 LYS A N 1
ATOM 1375 C CA . LYS A 1 173 ? -22.813 -32.358 -0.354 1.00 71.62 173 LYS A CA 1
ATOM 1376 C C . LYS A 1 173 ? -22.569 -31.221 0.642 1.00 71.62 173 LYS A C 1
ATOM 1378 O O . LYS A 1 173 ? -23.511 -30.731 1.266 1.00 71.62 173 LYS A O 1
ATOM 1383 N N . LEU A 1 174 ? -21.319 -30.774 0.786 1.00 70.50 174 LEU A N 1
ATOM 1384 C CA . LEU A 1 174 ? -20.973 -29.637 1.642 1.00 70.50 174 LEU A CA 1
ATOM 1385 C C . LEU A 1 174 ? -21.559 -28.321 1.105 1.00 70.50 174 LEU A C 1
ATOM 1387 O O . LEU A 1 174 ? -22.039 -27.490 1.883 1.00 70.50 174 LEU A O 1
ATOM 1391 N N . LEU A 1 175 ? -21.519 -28.128 -0.214 1.00 76.00 175 LEU A N 1
ATOM 1392 C CA . LEU A 1 175 ? -22.064 -26.941 -0.867 1.00 76.00 175 LEU A CA 1
ATOM 1393 C C . LEU A 1 175 ? -23.593 -26.906 -0.776 1.00 76.00 175 LEU A C 1
ATOM 1395 O O . LEU A 1 175 ? -24.134 -25.862 -0.413 1.00 76.00 175 LEU A O 1
ATOM 1399 N N . ASP A 1 176 ? -24.273 -28.037 -0.960 1.00 77.81 176 ASP A N 1
ATOM 1400 C CA . ASP A 1 176 ? -25.731 -28.140 -0.789 1.00 77.81 176 ASP A CA 1
ATOM 1401 C C . ASP A 1 176 ? -26.171 -27.864 0.658 1.00 77.81 176 ASP A C 1
ATOM 1403 O O . ASP A 1 176 ? -27.164 -27.171 0.919 1.00 77.81 176 ASP A O 1
ATOM 1407 N N . LEU A 1 177 ? -25.388 -28.324 1.637 1.00 80.00 177 LEU A N 1
ATOM 1408 C CA . LEU A 1 177 ? -25.645 -28.043 3.049 1.00 80.00 177 LEU A CA 1
ATOM 1409 C C . LEU A 1 177 ? -25.431 -26.556 3.390 1.00 80.00 177 LEU A C 1
ATOM 1411 O O . LEU A 1 177 ? -26.148 -25.974 4.207 1.00 80.00 177 LEU A O 1
ATOM 1415 N N . ARG A 1 178 ? -24.463 -25.900 2.740 1.00 77.75 178 ARG A N 1
ATOM 1416 C CA . ARG A 1 178 ? -24.253 -24.449 2.857 1.00 77.75 178 ARG A CA 1
ATOM 1417 C C . ARG A 1 178 ? -25.379 -23.655 2.196 1.00 77.75 178 ARG A C 1
ATOM 1419 O O . ARG A 1 178 ? -25.814 -22.656 2.773 1.00 77.75 178 ARG A O 1
ATOM 1426 N N . LEU A 1 179 ? -25.858 -24.094 1.035 1.00 80.56 179 LEU A N 1
ATOM 1427 C CA . LEU A 1 179 ? -26.929 -23.435 0.287 1.00 80.56 179 LEU A CA 1
ATOM 1428 C C . LEU A 1 179 ? -28.257 -23.489 1.048 1.00 80.56 179 LEU A C 1
ATOM 1430 O O . LEU A 1 179 ? -28.887 -22.456 1.266 1.00 80.56 179 LEU A O 1
ATOM 1434 N N . SER A 1 180 ? -28.622 -24.663 1.563 1.00 83.50 180 SER A N 1
ATOM 1435 C CA . SER A 1 180 ? -29.828 -24.839 2.385 1.00 83.50 180 SER A CA 1
ATOM 1436 C C . SER A 1 180 ? -29.798 -23.998 3.669 1.00 83.50 180 SER A C 1
ATOM 1438 O O . SER A 1 180 ? -30.812 -23.424 4.073 1.00 83.50 180 SER A O 1
ATOM 1440 N N . ASN A 1 181 ? -28.626 -23.831 4.288 1.00 84.50 181 ASN A N 1
ATOM 1441 C CA . ASN A 1 181 ? -28.465 -22.954 5.449 1.00 84.50 181 ASN A CA 1
ATOM 1442 C C . ASN A 1 181 ? -28.685 -21.469 5.092 1.00 84.50 181 ASN A C 1
ATOM 1444 O O . ASN A 1 181 ? -29.371 -20.741 5.816 1.00 84.50 181 ASN A O 1
ATOM 1448 N N . LEU A 1 182 ? -28.158 -21.021 3.948 1.00 79.94 182 LEU A N 1
ATOM 1449 C CA . LEU A 1 182 ? -28.353 -19.653 3.457 1.00 79.94 182 LEU A CA 1
ATOM 1450 C C . LEU A 1 182 ? -29.813 -19.376 3.085 1.00 79.94 182 LEU A C 1
ATOM 1452 O O . LEU A 1 182 ? -30.331 -18.306 3.408 1.00 79.94 182 LEU A O 1
ATOM 1456 N N . GLU A 1 183 ? -30.505 -20.338 2.478 1.00 81.75 183 GLU A N 1
ATOM 1457 C CA . GLU A 1 183 ? -31.931 -20.211 2.176 1.00 81.75 183 GLU A CA 1
ATOM 1458 C C . GLU A 1 183 ? -32.792 -20.125 3.435 1.00 81.75 183 GLU A C 1
ATOM 1460 O O . GLU A 1 183 ? -33.700 -19.292 3.499 1.00 81.75 183 GLU A O 1
ATOM 1465 N N . ASN A 1 184 ? -32.486 -20.926 4.456 1.00 79.81 184 ASN A N 1
ATOM 1466 C CA . ASN A 1 184 ? -33.180 -20.861 5.740 1.00 79.81 184 ASN A CA 1
ATOM 1467 C C . ASN A 1 184 ? -32.967 -19.505 6.422 1.00 79.81 184 ASN A C 1
ATOM 1469 O O . ASN A 1 184 ? -33.928 -18.904 6.901 1.00 79.81 184 ASN A O 1
ATOM 1473 N N . ARG A 1 185 ? -31.743 -18.962 6.375 1.00 76.88 185 ARG A N 1
ATOM 1474 C CA . ARG A 1 185 ? -31.455 -17.604 6.866 1.00 76.88 185 ARG A CA 1
ATOM 1475 C C . ARG A 1 185 ? -32.161 -16.514 6.059 1.00 76.88 185 ARG A C 1
ATOM 1477 O O . ARG A 1 185 ? -32.590 -15.517 6.630 1.00 76.88 185 ARG A O 1
ATOM 1484 N N . ARG A 1 186 ? -32.321 -16.684 4.744 1.00 80.75 186 ARG A N 1
ATOM 1485 C CA . ARG A 1 186 ? -33.102 -15.752 3.914 1.00 80.75 186 ARG A CA 1
ATOM 1486 C C . ARG A 1 186 ? -34.583 -15.774 4.296 1.00 80.75 186 ARG A C 1
ATOM 1488 O O . ARG A 1 186 ? -35.207 -14.719 4.371 1.00 80.75 186 ARG A O 1
ATOM 1495 N N . ARG A 1 187 ? -35.156 -16.958 4.543 1.00 77.75 187 ARG A N 1
ATOM 1496 C CA . ARG A 1 187 ? -36.566 -17.099 4.950 1.00 77.75 187 ARG A CA 1
ATOM 1497 C C . ARG A 1 187 ? -36.827 -16.451 6.307 1.00 77.75 187 ARG A C 1
ATOM 1499 O O . ARG A 1 187 ? -37.812 -15.732 6.433 1.00 77.75 187 ARG A O 1
ATOM 1506 N N . THR A 1 188 ? -35.941 -16.637 7.287 1.00 72.50 188 THR A N 1
ATOM 1507 C CA . THR A 1 188 ? -36.090 -15.990 8.600 1.00 72.50 188 THR A CA 1
ATOM 1508 C C . THR A 1 188 ? -35.996 -14.469 8.504 1.00 72.50 188 THR A C 1
ATOM 1510 O O . THR A 1 188 ? -36.834 -13.783 9.082 1.00 72.50 188 THR A O 1
ATOM 1513 N N . LEU A 1 189 ? -35.064 -13.941 7.703 1.00 69.19 189 LEU A N 1
ATOM 1514 C CA . LEU A 1 189 ? -34.935 -12.498 7.467 1.00 69.19 189 LEU A CA 1
ATOM 1515 C C . LEU A 1 189 ? -36.164 -11.898 6.770 1.00 69.19 189 LEU A C 1
ATOM 1517 O O . LEU A 1 189 ? -36.625 -10.824 7.152 1.00 69.19 189 LEU A O 1
ATOM 1521 N N . ASN A 1 190 ? -36.742 -12.603 5.797 1.00 69.00 190 ASN A N 1
ATOM 1522 C CA . ASN A 1 190 ? -37.961 -12.150 5.123 1.00 69.00 190 ASN A CA 1
ATOM 1523 C C . ASN A 1 190 ? -39.196 -12.188 6.039 1.00 69.00 190 ASN A C 1
ATOM 1525 O O . ASN A 1 190 ? -40.103 -11.379 5.857 1.00 69.00 190 ASN A O 1
ATOM 1529 N N . HIS A 1 191 ? -39.232 -13.080 7.034 1.00 60.69 191 HIS A N 1
ATOM 1530 C CA . HIS A 1 191 ? -40.304 -13.106 8.033 1.00 60.69 191 HIS A CA 1
ATOM 1531 C C . HIS A 1 191 ? -40.221 -11.948 9.034 1.00 60.69 191 HIS A C 1
ATOM 1533 O O . HIS A 1 191 ? -41.257 -11.441 9.447 1.00 60.69 191 HIS A O 1
ATOM 1539 N N . THR A 1 192 ? -39.020 -11.471 9.370 1.00 57.59 192 THR A N 1
ATOM 1540 C CA . THR A 1 192 ? -38.825 -10.312 10.262 1.00 57.59 192 THR A CA 1
ATOM 1541 C C . THR A 1 192 ? -39.101 -8.950 9.619 1.00 57.59 192 THR A C 1
ATOM 1543 O O . THR A 1 192 ? -39.163 -7.959 10.330 1.00 57.59 192 THR A O 1
ATOM 1546 N N . VAL A 1 193 ? -39.273 -8.875 8.295 1.00 55.44 193 VAL A N 1
ATOM 1547 C CA . VAL A 1 193 ? -39.530 -7.611 7.566 1.00 55.44 193 VAL A CA 1
ATOM 1548 C C . VAL A 1 193 ? -41.034 -7.359 7.341 1.00 55.44 193 VAL A C 1
ATOM 1550 O O . VAL A 1 193 ? -41.422 -6.296 6.868 1.00 55.44 193 VAL A O 1
ATOM 1553 N N . ARG A 1 194 ? -41.908 -8.313 7.694 1.00 54.41 194 ARG A N 1
ATOM 1554 C CA . ARG A 1 194 ? -43.378 -8.190 7.577 1.00 54.41 194 ARG A CA 1
ATOM 1555 C C . ARG A 1 194 ? -44.127 -8.172 8.922 1.00 54.41 194 ARG A C 1
ATOM 1557 O O . ARG A 1 194 ? -45.346 -8.328 8.912 1.00 54.41 194 ARG A O 1
ATOM 1564 N N . GLY A 1 195 ? -43.415 -8.013 10.039 1.00 42.97 195 GLY A N 1
ATOM 1565 C CA . GLY A 1 195 ? -43.990 -7.817 11.376 1.00 42.97 195 GLY A CA 1
ATOM 1566 C C . GLY A 1 195 ? -43.953 -6.356 11.781 1.00 42.97 195 GLY A C 1
ATOM 1567 O O . GLY A 1 195 ? -42.873 -5.754 11.598 1.00 42.97 195 GLY A O 1
#

Solvent-accessible surface area (backbone atoms only — not comparable to full-atom values): 11683 Å² total; per-residue (Å²): 134,91,87,87,81,86,90,69,61,66,68,53,51,49,54,48,50,49,51,52,50,52,45,51,52,55,47,52,55,42,51,54,53,38,48,74,39,64,59,71,68,59,90,82,54,55,69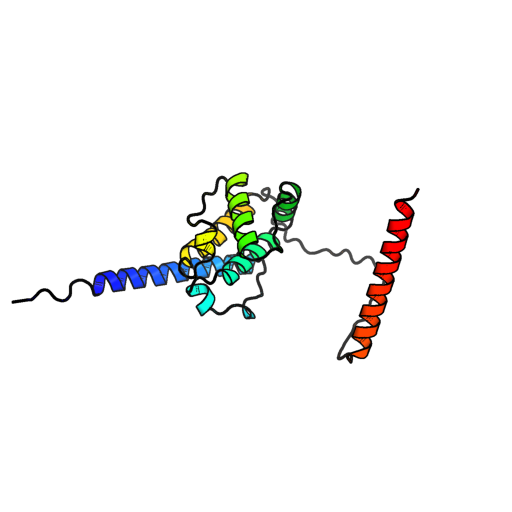,68,44,50,72,42,12,37,38,62,59,55,35,53,50,48,47,36,48,42,63,49,37,52,69,61,43,51,51,48,44,70,75,33,84,81,55,40,78,87,52,58,53,64,53,25,50,42,35,49,52,51,48,40,30,74,79,66,69,42,76,72,96,60,54,62,74,56,48,64,39,57,80,43,27,63,61,51,51,48,50,47,47,51,51,48,53,54,56,58,66,71,46,63,98,75,65,89,56,81,76,69,82,73,72,74,76,70,88,82,72,92,72,81,86,80,75,80,89,79,60,76,69,59,56,52,55,52,50,52,54,50,49,55,51,53,51,52,54,50,52,54,54,59,57,64,72,77,110